Protein AF-M5E4F7-F1 (afdb_monomer)

Foldseek 3Di:
DDADAQAAPEAAPDDDPPPPCPVPPVVVVVVPHDYDDFHWDDWDDDPQWIWTATPVGDIDIHSDYDDPNDDDFDDPPAAPQVVQVVQFEAADLVVCLQVQAQWEEEEEAQEQCRLVSVLVSLVGYQAYEYEELADPLDGNYDPVSSVSQVPRPRYHYDYQKDFHYFDDDSHTQWTWIARNPPRDIDIDGGRHYYYD

Mean predicted aligned error: 7.81 Å

pLDDT: mean 87.22, std 19.33, range [28.56, 98.75]

InterPro domains:
  IPR023753 FAD/NAD(P)-binding domain [PF07992] (29-195)
  IPR036188 FAD/NAD(P)-binding domain superfamily [G3DSA:3.50.50.60] (74-196)
  IPR050097 Ferredoxin--NADP reductase type 2 [PTHR48105] (26-195)

Secondary structure (DSSP, 8-state):
-----B----EESSS----S-HHHHHHHHHTTPPP---EEEEEEEETTEEEEEETTS-EEEES-B-------PPP---BTTTTTBTTTEES-HHHHGGGGTT-EEEEE--SHHHHHHHHHHTTTSSEEEEE-SSSTT--SS-HHHHHHHHT-TTEEEE-SEEEEEEE-SSS--EEEEEETTT--EEEEE-SEEEE-

Organism: NCBI:txid1293054

Structure (mmCIF, N/CA/C/O backbone):
data_AF-M5E4F7-F1
#
_entry.id   AF-M5E4F7-F1
#
loop_
_atom_site.group_PDB
_atom_site.id
_atom_site.type_symbol
_atom_site.label_atom_id
_atom_site.label_alt_id
_atom_site.label_comp_id
_atom_site.label_asym_id
_atom_site.label_entity_id
_atom_site.label_seq_id
_atom_site.pdbx_PDB_ins_code
_atom_site.Cartn_x
_atom_site.Cartn_y
_atom_site.Cartn_z
_atom_site.occupancy
_atom_site.B_iso_or_equiv
_atom_site.auth_seq_id
_atom_site.auth_comp_id
_atom_site.auth_asym_id
_atom_site.auth_atom_id
_atom_site.pdbx_PDB_model_num
ATOM 1 N N . MET A 1 1 ? 23.909 -3.979 -40.751 1.00 31.14 1 MET A N 1
ATOM 2 C CA . MET A 1 1 ? 23.716 -2.529 -40.546 1.00 31.14 1 MET A CA 1
ATOM 3 C C . MET A 1 1 ? 22.377 -2.342 -39.840 1.00 31.14 1 MET A C 1
ATOM 5 O O . MET A 1 1 ? 21.364 -2.231 -40.503 1.00 31.14 1 MET A O 1
ATOM 9 N N . LEU A 1 2 ? 22.347 -2.426 -38.509 1.00 28.56 2 LEU A N 1
ATOM 10 C CA . LEU A 1 2 ? 21.162 -2.108 -37.704 1.00 28.56 2 LEU A CA 1
ATOM 11 C C . LEU A 1 2 ? 21.655 -1.323 -36.488 1.00 28.56 2 LEU A C 1
ATOM 13 O O . LEU A 1 2 ? 22.147 -1.881 -35.514 1.00 28.56 2 LEU A O 1
ATOM 17 N N . GLN A 1 3 ? 21.633 0.001 -36.626 1.00 32.25 3 GLN A N 1
ATOM 18 C CA . GLN A 1 3 ? 21.856 0.956 -35.550 1.00 32.25 3 GLN A CA 1
ATOM 19 C C . GLN A 1 3 ? 20.498 1.531 -35.163 1.00 32.25 3 GLN A C 1
ATOM 21 O O . GLN A 1 3 ? 20.212 2.668 -35.506 1.00 32.25 3 GLN A O 1
ATOM 26 N N . HIS A 1 4 ? 19.647 0.775 -34.478 1.00 33.22 4 HIS A N 1
ATOM 27 C CA . HIS A 1 4 ? 18.458 1.379 -33.888 1.00 33.22 4 HIS A CA 1
ATOM 28 C C . HIS A 1 4 ? 18.320 0.970 -32.432 1.00 33.22 4 HIS A C 1
ATOM 30 O O . HIS A 1 4 ? 18.588 -0.165 -32.045 1.00 33.22 4 HIS A O 1
ATOM 36 N N . LEU A 1 5 ? 17.994 1.988 -31.642 1.00 34.69 5 LEU A N 1
ATOM 37 C CA . LEU A 1 5 ? 17.546 1.940 -30.267 1.00 34.69 5 LEU A CA 1
ATOM 38 C C . LEU A 1 5 ? 16.611 0.740 -30.087 1.00 34.69 5 LEU A C 1
ATOM 40 O O . LEU A 1 5 ? 15.483 0.747 -30.573 1.00 34.69 5 LEU A O 1
ATOM 44 N N . LEU A 1 6 ? 17.095 -0.305 -29.427 1.00 37.00 6 LEU A N 1
ATOM 45 C CA . LEU A 1 6 ? 16.261 -1.444 -29.103 1.00 37.00 6 LEU A CA 1
ATOM 46 C C . LEU A 1 6 ? 15.475 -1.050 -27.849 1.00 37.00 6 LEU A C 1
ATOM 48 O O . LEU A 1 6 ? 15.974 -1.174 -26.730 1.00 37.00 6 LEU A O 1
ATOM 52 N N . ILE A 1 7 ? 14.270 -0.498 -28.038 1.00 43.09 7 ILE A N 1
ATOM 53 C CA . ILE A 1 7 ? 13.291 -0.353 -26.952 1.00 43.09 7 ILE A CA 1
ATOM 54 C C . ILE A 1 7 ? 12.771 -1.753 -26.673 1.00 43.09 7 ILE A C 1
ATOM 56 O O . ILE A 1 7 ? 11.738 -2.210 -27.154 1.00 43.09 7 ILE A O 1
ATOM 60 N N . LEU A 1 8 ? 13.585 -2.472 -25.930 1.00 42.19 8 LEU A N 1
ATOM 61 C CA . LEU A 1 8 ? 13.247 -3.748 -25.376 1.00 42.19 8 LEU A CA 1
ATOM 62 C C . LEU A 1 8 ? 12.218 -3.493 -24.278 1.00 42.19 8 LEU A C 1
ATOM 64 O O . LEU A 1 8 ? 12.561 -3.123 -23.159 1.00 42.19 8 LEU A O 1
ATOM 68 N N . HIS A 1 9 ? 10.941 -3.662 -24.623 1.00 40.00 9 HIS A N 1
ATOM 69 C CA . HIS A 1 9 ? 9.861 -3.795 -23.650 1.00 40.00 9 HIS A CA 1
ATOM 70 C C . HIS A 1 9 ? 10.030 -5.153 -22.966 1.00 40.00 9 HIS A C 1
ATOM 72 O O . HIS A 1 9 ? 9.389 -6.145 -23.304 1.00 40.00 9 HIS A O 1
ATOM 78 N N . LEU A 1 10 ? 11.041 -5.223 -22.113 1.00 40.41 10 LEU A N 1
ATOM 79 C CA . LEU A 1 10 ? 11.635 -6.463 -21.671 1.00 40.41 10 LEU A CA 1
ATOM 80 C C . LEU A 1 10 ? 11.555 -6.525 -20.159 1.00 40.41 10 LEU A C 1
ATOM 82 O O . LEU A 1 10 ? 12.207 -5.765 -19.452 1.00 40.41 10 LEU A O 1
ATOM 86 N N . GLN A 1 11 ? 10.699 -7.436 -19.716 1.00 45.31 11 GLN A N 1
ATOM 87 C CA . GLN A 1 11 ? 10.387 -7.735 -18.329 1.00 45.31 11 GLN A CA 1
ATOM 88 C C . GLN A 1 11 ? 11.609 -8.335 -17.638 1.00 45.31 11 GLN A C 1
ATOM 90 O O . GLN A 1 11 ? 12.180 -9.286 -18.161 1.00 45.31 11 GLN A O 1
ATOM 95 N N . ILE A 1 12 ? 11.972 -7.834 -16.465 1.00 35.44 12 ILE A N 1
ATOM 96 C CA . ILE A 1 12 ? 12.815 -8.564 -15.520 1.00 35.44 12 ILE A CA 1
ATOM 97 C C . ILE A 1 12 ? 11.839 -9.186 -14.520 1.00 35.44 12 ILE A C 1
ATOM 99 O O . ILE A 1 12 ? 11.025 -8.467 -13.956 1.00 35.44 12 ILE A O 1
ATOM 103 N N . GLU A 1 13 ? 11.902 -10.511 -14.383 1.00 32.97 13 GLU A N 1
ATOM 104 C CA . GLU A 1 13 ? 11.053 -11.358 -13.528 1.00 32.97 13 GLU A CA 1
ATOM 105 C C . GLU A 1 13 ? 9.585 -11.480 -13.973 1.00 32.97 13 GLU A C 1
ATOM 107 O O . GLU A 1 13 ? 8.752 -10.587 -13.858 1.00 32.97 13 GLU A O 1
ATOM 112 N N . GLY A 1 14 ? 9.270 -12.638 -14.555 1.00 34.25 14 GLY A N 1
ATOM 113 C CA . GLY A 1 14 ? 8.012 -12.892 -15.239 1.00 34.25 14 GLY A CA 1
ATOM 114 C C . GLY A 1 14 ? 6.757 -12.675 -14.393 1.00 34.25 14 GLY A C 1
ATOM 115 O O . GLY A 1 14 ? 6.466 -13.464 -13.500 1.00 34.25 14 GLY A O 1
ATOM 116 N N . LYS A 1 15 ? 5.943 -11.699 -14.807 1.00 34.28 15 LYS A N 1
ATOM 117 C CA . LYS A 1 15 ? 4.480 -11.765 -14.973 1.00 34.28 15 LYS A CA 1
ATOM 118 C C . LYS A 1 15 ? 4.004 -10.520 -15.728 1.00 34.28 15 LYS A C 1
ATOM 120 O O . LYS A 1 15 ? 4.665 -9.490 -15.765 1.00 34.28 15 LYS A O 1
ATOM 125 N N . TYR A 1 16 ? 2.931 -10.700 -16.490 1.00 32.75 16 TYR A N 1
ATOM 126 C CA . TYR A 1 16 ? 2.475 -9.820 -17.561 1.00 32.75 16 TYR A CA 1
ATOM 127 C C . TYR A 1 16 ? 2.222 -8.380 -17.094 1.00 32.75 16 TYR A C 1
ATOM 129 O O . TYR A 1 16 ? 1.225 -8.117 -16.426 1.00 32.75 16 TYR A O 1
ATOM 137 N N . CYS A 1 17 ? 3.014 -7.428 -17.594 1.00 29.17 17 CYS A N 1
ATOM 138 C CA . CYS A 1 17 ? 2.540 -6.057 -17.737 1.00 29.17 17 CYS A CA 1
ATOM 139 C C . CYS A 1 17 ? 1.622 -6.055 -18.964 1.00 29.17 17 CYS A C 1
ATOM 141 O O . CYS A 1 17 ? 2.029 -5.764 -20.089 1.00 29.17 17 CYS A O 1
ATOM 143 N N . ILE A 1 18 ? 0.376 -6.503 -18.775 1.00 33.25 18 ILE A N 1
ATOM 144 C CA . ILE A 1 18 ? -0.684 -6.154 -19.714 1.00 33.25 18 ILE A CA 1
ATOM 145 C C . ILE A 1 18 ? -0.712 -4.638 -19.656 1.00 33.25 18 ILE A C 1
ATOM 147 O O . ILE A 1 18 ? -1.085 -4.063 -18.634 1.00 33.25 18 ILE A O 1
ATOM 151 N N . SER A 1 19 ? -0.263 -3.997 -20.730 1.00 35.81 19 SER A N 1
ATOM 152 C CA . SER A 1 19 ? -0.514 -2.590 -20.965 1.00 35.81 19 SER A CA 1
ATOM 153 C C . SER A 1 19 ? -2.006 -2.354 -20.726 1.00 35.81 19 SER A C 1
ATOM 155 O O . SER A 1 19 ? -2.830 -2.631 -21.597 1.00 35.81 19 SER A O 1
ATOM 157 N N . LYS A 1 20 ? -2.376 -1.821 -19.557 1.00 33.38 20 LYS A N 1
ATOM 158 C CA . LYS A 1 20 ? -3.713 -1.250 -19.350 1.00 33.38 20 LYS A CA 1
ATOM 159 C C . LYS A 1 20 ? -3.956 -0.055 -20.291 1.00 33.38 20 LYS A C 1
ATOM 161 O O . LYS A 1 20 ? -5.069 0.440 -20.373 1.00 33.38 20 LYS A O 1
ATOM 166 N N . ALA A 1 21 ? -2.954 0.352 -21.073 1.00 40.00 21 ALA A N 1
ATOM 167 C CA . ALA A 1 21 ? -3.062 1.298 -22.172 1.00 40.00 21 ALA A CA 1
ATOM 168 C C . ALA A 1 21 ? -2.912 0.594 -23.536 1.00 40.00 21 ALA A C 1
ATOM 170 O O . ALA A 1 21 ? -1.869 0.687 -24.183 1.00 40.00 21 ALA A O 1
ATOM 171 N N . GLY A 1 22 ? -3.964 -0.078 -24.018 1.00 41.84 22 GLY A N 1
ATOM 172 C CA . GLY A 1 22 ? -4.001 -0.658 -25.376 1.00 41.84 22 GLY A CA 1
ATOM 173 C C . GLY A 1 22 ? -3.750 0.356 -26.512 1.00 41.84 22 GLY A C 1
ATOM 174 O O . GLY A 1 22 ? -3.437 -0.024 -27.636 1.00 41.84 22 GLY A O 1
ATOM 175 N N . ILE A 1 23 ? -3.814 1.656 -26.209 1.00 49.31 23 ILE A N 1
ATOM 176 C CA . ILE A 1 23 ? -3.536 2.771 -27.126 1.00 49.31 23 ILE A CA 1
ATOM 177 C C . ILE A 1 23 ? -2.024 2.926 -27.415 1.00 49.31 23 ILE A C 1
ATOM 179 O O . ILE A 1 23 ? -1.654 3.415 -28.479 1.00 49.31 23 ILE A O 1
ATOM 183 N N . SER A 1 24 ? -1.132 2.483 -26.519 1.00 68.81 24 SER A N 1
ATOM 184 C CA . SER A 1 24 ? 0.307 2.802 -26.598 1.00 68.81 24 SER A CA 1
ATOM 185 C C . SER A 1 24 ? 1.094 1.940 -27.599 1.00 68.81 24 SER A C 1
ATOM 187 O O . SER A 1 24 ? 1.943 2.464 -28.320 1.00 68.81 24 SER A O 1
ATOM 189 N N . ILE A 1 25 ? 0.786 0.642 -27.710 1.00 78.00 25 ILE A N 1
ATOM 190 C CA . ILE A 1 25 ? 1.547 -0.281 -28.575 1.00 78.00 25 ILE A CA 1
ATOM 191 C C . ILE A 1 25 ? 1.315 0.048 -30.054 1.00 78.00 25 ILE A C 1
ATOM 193 O O . ILE A 1 25 ? 2.271 0.288 -30.788 1.00 78.00 25 ILE A O 1
ATOM 197 N N . SER A 1 26 ? 0.047 0.166 -30.465 1.00 81.75 26 SER A N 1
ATOM 198 C CA . SER A 1 26 ? -0.311 0.499 -31.853 1.00 81.75 26 SER A CA 1
ATOM 199 C C . SER A 1 26 ? 0.234 1.859 -32.302 1.00 81.75 26 SER A C 1
ATOM 201 O O . SER A 1 26 ? 0.521 2.060 -33.481 1.00 81.75 26 SER A O 1
ATOM 203 N N . HIS A 1 27 ? 0.400 2.804 -31.370 1.00 83.19 27 HIS A N 1
ATOM 204 C CA . HIS A 1 27 ? 1.057 4.075 -31.640 1.00 83.19 27 HIS A CA 1
ATOM 205 C C . HIS A 1 27 ? 2.540 3.845 -31.955 1.00 83.19 27 HIS A C 1
ATOM 207 O O . HIS A 1 27 ? 2.996 4.262 -33.012 1.00 83.19 27 HIS A O 1
ATOM 213 N N . ALA A 1 28 ? 3.284 3.153 -31.091 1.00 82.50 28 ALA A N 1
ATOM 214 C CA . ALA A 1 28 ? 4.717 2.911 -31.276 1.00 82.50 28 ALA A CA 1
ATOM 215 C C . ALA A 1 28 ? 5.039 2.078 -32.533 1.00 82.50 28 ALA A C 1
ATOM 217 O O . ALA A 1 28 ? 6.036 2.342 -33.213 1.00 82.50 28 ALA A O 1
ATOM 218 N N . GLU A 1 29 ? 4.178 1.118 -32.880 1.00 83.62 29 GLU A N 1
ATOM 219 C CA . GLU A 1 29 ? 4.293 0.321 -34.107 1.00 83.62 29 GLU A CA 1
ATOM 220 C C . GLU A 1 29 ? 4.197 1.192 -35.369 1.00 83.62 29 GLU A C 1
ATOM 222 O O . GLU A 1 29 ? 4.968 0.992 -36.308 1.00 83.62 29 GLU A O 1
ATOM 227 N N . LYS A 1 30 ? 3.330 2.221 -35.383 1.00 88.88 30 LYS A N 1
ATOM 228 C CA . LYS A 1 30 ? 3.215 3.165 -36.517 1.00 88.88 30 LYS A CA 1
ATOM 229 C C . LYS A 1 30 ? 4.499 3.952 -36.786 1.00 88.88 30 LYS A C 1
ATOM 231 O O . LYS A 1 30 ? 4.701 4.397 -37.911 1.00 88.88 30 LYS A O 1
ATOM 236 N N . PHE A 1 31 ? 5.363 4.106 -35.785 1.00 87.75 31 PHE A N 1
ATOM 237 C CA . PHE A 1 31 ? 6.672 4.755 -35.919 1.00 87.75 31 PHE A CA 1
ATOM 238 C C . PHE A 1 31 ? 7.818 3.756 -36.151 1.00 87.75 31 PHE A C 1
ATOM 240 O O . PHE A 1 31 ? 8.984 4.139 -36.098 1.00 87.75 31 PHE A O 1
ATOM 247 N N . GLY A 1 32 ? 7.503 2.484 -36.426 1.00 85.44 32 GLY A N 1
ATOM 248 C CA . GLY A 1 32 ? 8.487 1.456 -36.778 1.00 85.44 32 GLY A CA 1
ATOM 249 C C . GLY A 1 32 ? 9.147 0.763 -35.583 1.00 85.44 32 GLY A C 1
ATOM 250 O O . GLY A 1 32 ? 10.200 0.152 -35.749 1.00 85.44 32 GLY A O 1
ATOM 251 N N . THR A 1 33 ? 8.561 0.845 -34.383 1.00 83.50 33 THR A N 1
ATOM 252 C CA . THR A 1 33 ? 9.075 0.117 -33.209 1.00 83.50 33 THR A CA 1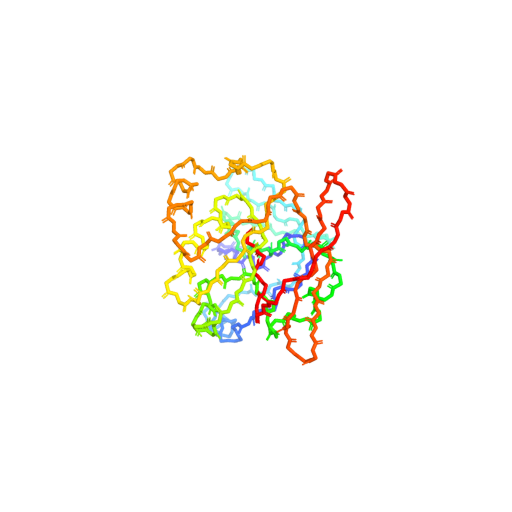
ATOM 253 C C . THR A 1 33 ? 8.837 -1.386 -33.362 1.00 83.50 33 THR A C 1
ATOM 255 O O . THR A 1 33 ? 7.698 -1.825 -33.508 1.00 83.50 33 THR A O 1
ATOM 258 N N . GLU A 1 34 ? 9.898 -2.191 -33.271 1.00 83.19 34 GLU A N 1
ATOM 259 C CA . GLU A 1 34 ? 9.780 -3.650 -33.217 1.00 83.19 34 GLU A CA 1
ATOM 260 C C . GLU A 1 34 ? 9.542 -4.151 -31.788 1.00 83.19 34 GLU A C 1
ATOM 262 O O . GLU A 1 34 ? 10.378 -3.966 -30.903 1.00 83.19 34 GLU A O 1
ATOM 267 N N . PHE A 1 35 ? 8.448 -4.884 -31.582 1.00 82.69 35 PHE A N 1
ATOM 268 C CA . PHE A 1 35 ? 8.162 -5.545 -30.311 1.00 82.69 35 PHE A CA 1
ATOM 269 C C . PHE A 1 35 ? 8.599 -7.011 -30.339 1.00 82.69 35 PHE A C 1
ATOM 271 O O . PHE A 1 35 ? 8.192 -7.789 -31.204 1.00 82.69 35 PHE A O 1
ATOM 278 N N . LYS A 1 36 ? 9.405 -7.414 -29.351 1.00 83.19 36 LYS A N 1
ATOM 279 C CA . LYS A 1 36 ? 9.736 -8.820 -29.082 1.00 83.19 36 LYS A CA 1
ATOM 280 C C . LYS A 1 36 ? 9.158 -9.205 -27.728 1.00 83.19 36 LYS A C 1
ATOM 282 O O . LYS A 1 36 ? 9.372 -8.509 -26.741 1.00 83.19 36 LYS A O 1
ATOM 287 N N . ARG A 1 37 ? 8.419 -10.314 -27.679 1.00 79.69 37 ARG A N 1
ATOM 288 C CA . ARG A 1 37 ? 7.890 -10.862 -26.424 1.00 79.69 37 ARG A CA 1
ATOM 289 C C . ARG A 1 37 ? 8.927 -11.786 -25.803 1.00 79.69 37 ARG A C 1
ATOM 291 O O . ARG A 1 37 ? 9.263 -12.808 -26.394 1.00 79.69 37 ARG A O 1
ATOM 298 N N . GLY A 1 38 ? 9.391 -11.448 -24.608 1.00 79.81 38 GLY A N 1
ATOM 299 C CA . GLY A 1 38 ? 10.365 -12.242 -23.873 1.00 79.81 38 GLY A CA 1
ATOM 300 C C . GLY A 1 38 ? 10.578 -11.706 -22.463 1.00 79.81 38 GLY A C 1
ATOM 301 O O . GLY A 1 38 ? 10.318 -10.539 -22.183 1.00 79.81 38 GLY A O 1
ATOM 302 N N . GLU A 1 39 ? 11.050 -12.581 -21.582 1.00 83.12 39 GLU A N 1
ATOM 303 C CA . GLU A 1 39 ? 11.484 -12.227 -20.230 1.00 83.12 39 GLU A CA 1
ATOM 304 C C . GLU A 1 39 ? 13.008 -12.083 -20.253 1.00 83.12 39 GLU A C 1
ATOM 306 O O . GLU A 1 39 ? 13.713 -13.025 -20.629 1.00 83.12 39 GLU A O 1
ATOM 311 N N . VAL A 1 40 ? 13.519 -10.915 -19.875 1.00 87.44 40 VAL A N 1
ATOM 312 C CA . VAL A 1 40 ? 14.947 -10.682 -19.655 1.00 87.44 40 VAL A CA 1
ATOM 313 C C . VAL A 1 40 ? 15.366 -11.263 -18.338 1.00 87.44 40 VAL A C 1
ATOM 315 O O . VAL A 1 40 ? 14.747 -11.050 -17.301 1.00 87.44 40 VAL A O 1
ATOM 318 N N . LYS A 1 41 ? 16.484 -11.971 -18.401 1.00 90.69 41 LYS A N 1
ATOM 319 C CA . LYS A 1 41 ? 17.146 -12.531 -17.239 1.00 90.69 41 LYS A CA 1
ATOM 320 C C . LYS A 1 41 ? 18.324 -11.672 -16.797 1.00 90.69 41 LYS A C 1
ATOM 322 O O . LYS A 1 41 ? 18.566 -11.549 -15.603 1.00 90.69 41 LYS A O 1
ATOM 327 N N . SER A 1 42 ? 19.076 -11.109 -17.740 1.00 91.88 42 SER A N 1
ATOM 328 C CA . SER A 1 42 ? 20.241 -10.291 -17.411 1.00 91.88 42 SER A CA 1
ATOM 329 C C . SER A 1 42 ? 20.602 -9.290 -18.505 1.00 91.88 42 SER A C 1
ATOM 331 O O . SER A 1 42 ? 20.258 -9.449 -19.679 1.00 91.88 42 SER A O 1
ATOM 333 N N . LEU A 1 43 ? 21.329 -8.257 -18.084 1.00 91.75 43 LEU A N 1
ATOM 334 C CA . LEU A 1 43 ? 21.943 -7.242 -18.927 1.00 91.75 43 LEU A CA 1
ATOM 335 C C . LEU A 1 43 ? 23.452 -7.254 -18.671 1.00 91.75 43 LEU A C 1
ATOM 337 O O . LEU A 1 43 ? 23.891 -7.030 -17.545 1.00 91.75 43 LEU A O 1
ATOM 341 N N . GLU A 1 44 ? 24.241 -7.486 -19.714 1.00 93.62 44 GLU A N 1
ATOM 342 C CA . GLU A 1 44 ? 25.697 -7.353 -19.676 1.00 93.62 44 GLU A CA 1
ATOM 343 C C . GLU A 1 44 ? 26.102 -6.041 -20.345 1.00 93.62 44 GLU A C 1
ATOM 345 O O . GLU A 1 44 ? 25.711 -5.758 -21.481 1.00 93.62 44 GLU A O 1
ATOM 350 N N . VAL A 1 45 ? 26.885 -5.228 -19.637 1.00 92.25 45 VAL A N 1
ATOM 351 C CA . VAL A 1 45 ? 27.326 -3.911 -20.107 1.00 92.25 45 VAL A CA 1
ATOM 352 C C . VAL A 1 45 ? 28.828 -3.961 -20.358 1.00 92.25 45 VAL A C 1
ATOM 354 O O . VAL A 1 45 ? 29.621 -3.878 -19.426 1.00 92.25 45 VAL A O 1
ATOM 357 N N . ASN A 1 46 ? 29.213 -4.085 -21.630 1.00 84.94 46 ASN A N 1
ATOM 358 C CA . ASN A 1 46 ? 30.605 -4.216 -22.057 1.00 84.94 46 ASN A CA 1
ATOM 359 C C . ASN A 1 46 ? 30.980 -3.039 -22.969 1.00 84.94 46 ASN A C 1
ATOM 361 O O . ASN A 1 46 ? 30.858 -3.090 -24.195 1.00 84.94 46 ASN A O 1
ATOM 365 N N . GLY A 1 47 ? 31.421 -1.936 -22.361 1.00 86.44 47 GLY A N 1
ATOM 366 C CA . GLY A 1 47 ? 31.766 -0.712 -23.086 1.00 86.44 47 GLY A CA 1
ATOM 367 C C . GLY A 1 47 ? 30.577 -0.137 -23.868 1.00 86.44 47 GLY A C 1
ATOM 368 O O . GLY A 1 47 ? 29.523 0.187 -23.310 1.00 86.44 47 GLY A O 1
ATOM 369 N N . PHE A 1 48 ? 30.734 0.022 -25.184 1.00 87.81 48 PHE A N 1
ATOM 370 C CA . PHE A 1 48 ? 29.684 0.591 -26.035 1.00 87.81 48 PHE A CA 1
ATOM 371 C C . PHE A 1 48 ? 28.562 -0.394 -26.376 1.00 87.81 48 PHE A C 1
ATOM 373 O O . PHE A 1 48 ? 27.470 0.055 -26.724 1.00 87.81 48 PHE A O 1
ATOM 380 N N . GLU A 1 49 ? 28.793 -1.697 -26.230 1.00 90.75 49 GLU A N 1
ATOM 381 C CA . GLU A 1 49 ? 27.809 -2.732 -26.534 1.00 90.75 49 GLU A CA 1
ATOM 382 C C . GLU A 1 49 ? 27.143 -3.261 -25.257 1.00 90.75 49 GLU A C 1
ATOM 384 O O . GLU A 1 49 ? 27.790 -3.516 -24.240 1.00 90.75 49 GLU A O 1
ATOM 389 N N . LYS A 1 50 ? 25.816 -3.385 -25.304 1.00 87.81 50 LYS A N 1
ATOM 390 C CA . LYS A 1 50 ? 24.981 -3.940 -24.240 1.00 87.81 50 LYS A CA 1
ATOM 391 C C . LYS A 1 50 ? 24.369 -5.224 -24.774 1.00 87.81 50 LYS A C 1
ATOM 393 O O . LYS A 1 50 ? 23.790 -5.202 -25.863 1.00 87.81 50 LYS A O 1
ATOM 398 N N . VAL A 1 51 ? 24.485 -6.310 -24.019 1.00 92.75 51 VAL A N 1
ATOM 399 C CA . VAL A 1 51 ? 23.910 -7.611 -24.371 1.00 92.75 51 VAL A CA 1
ATOM 400 C C . VAL A 1 51 ? 22.773 -7.910 -23.411 1.00 92.75 51 VAL A C 1
ATOM 402 O O . VAL A 1 51 ? 22.974 -8.004 -22.203 1.00 92.75 51 VAL A O 1
ATOM 405 N N . VAL A 1 52 ? 21.569 -8.054 -23.950 1.00 90.25 52 VAL A N 1
ATOM 406 C CA . VAL A 1 52 ? 20.377 -8.404 -23.186 1.00 90.25 52 VAL A CA 1
ATOM 407 C C . VAL A 1 52 ? 20.071 -9.876 -23.393 1.00 90.25 52 VAL A C 1
ATOM 409 O O . VAL A 1 52 ? 19.832 -10.298 -24.524 1.00 90.25 52 VAL A O 1
ATOM 412 N N . LYS A 1 53 ? 20.078 -10.650 -22.307 1.00 90.62 53 LYS A N 1
ATOM 413 C CA . LYS A 1 53 ? 19.869 -12.099 -22.331 1.00 90.62 53 LYS A CA 1
ATOM 414 C C . LYS A 1 53 ? 18.463 -12.435 -21.869 1.00 90.62 53 LYS A C 1
ATOM 416 O O . LYS A 1 53 ? 18.057 -12.079 -20.760 1.00 90.62 53 LYS A O 1
ATOM 421 N N . CYS A 1 54 ? 17.727 -13.142 -22.714 1.00 88.25 54 CYS A N 1
ATOM 422 C CA . CYS A 1 54 ? 16.369 -13.580 -22.437 1.00 88.25 54 CYS A CA 1
ATOM 423 C C . CYS A 1 54 ? 16.345 -14.996 -21.861 1.00 88.25 54 CYS A C 1
ATOM 425 O O . CYS A 1 54 ? 17.231 -15.819 -22.090 1.00 88.25 54 CYS A O 1
ATOM 427 N N . LYS A 1 55 ? 15.289 -15.303 -21.111 1.00 85.50 55 LYS A N 1
ATOM 428 C CA . LYS A 1 55 ? 15.106 -16.583 -20.417 1.00 85.50 55 LYS A CA 1
ATOM 429 C C . LYS A 1 55 ? 15.053 -17.793 -21.350 1.00 85.50 55 LYS A C 1
ATOM 431 O O . LYS A 1 55 ? 15.450 -18.877 -20.936 1.00 85.50 55 LYS A O 1
ATOM 436 N N . LYS A 1 56 ? 14.576 -17.618 -22.588 1.00 86.50 56 LYS A N 1
ATOM 437 C CA . LYS A 1 56 ? 14.504 -18.681 -23.604 1.00 86.50 56 LYS A CA 1
ATOM 438 C C . LYS A 1 56 ? 15.773 -18.771 -24.469 1.00 86.50 56 LYS A C 1
ATOM 440 O O . LYS A 1 56 ? 15.801 -19.548 -25.417 1.00 86.50 56 LYS A O 1
ATOM 445 N N . GLY A 1 57 ? 16.833 -18.047 -24.100 1.00 87.81 57 GLY A N 1
ATOM 446 C CA . GLY A 1 57 ? 18.149 -18.119 -24.735 1.00 87.81 57 GLY A CA 1
ATOM 447 C C . GLY A 1 57 ? 18.383 -17.096 -25.845 1.00 87.81 57 GLY A C 1
ATOM 448 O O . GLY A 1 57 ? 19.481 -17.058 -26.388 1.00 87.81 57 GLY A O 1
ATOM 449 N N . GLU A 1 58 ? 17.401 -16.253 -26.183 1.00 87.00 58 GLU A N 1
ATOM 450 C CA . GLU A 1 58 ? 17.603 -15.166 -27.140 1.00 87.00 58 GLU A CA 1
ATOM 451 C C . GLU A 1 58 ? 18.529 -14.092 -26.560 1.00 87.00 58 GLU A C 1
ATOM 453 O O . GLU A 1 58 ? 18.406 -13.696 -25.397 1.00 87.00 58 GLU A O 1
ATOM 458 N N . GLU A 1 59 ? 19.419 -13.570 -27.400 1.00 90.00 59 GLU A N 1
ATOM 459 C CA . GLU A 1 59 ? 20.296 -12.459 -27.053 1.00 90.00 59 GLU A CA 1
ATOM 460 C C . GLU A 1 59 ? 20.074 -11.284 -27.996 1.00 90.00 59 GLU A C 1
ATOM 462 O O . GLU A 1 59 ? 19.974 -11.443 -29.214 1.00 90.00 59 GLU A O 1
ATOM 467 N N . TYR A 1 60 ? 20.056 -10.087 -27.425 1.00 87.69 60 TYR A N 1
ATOM 468 C CA . TYR A 1 60 ? 19.924 -8.848 -28.172 1.00 87.69 60 TYR A CA 1
ATOM 469 C C . TYR A 1 60 ? 21.103 -7.928 -27.891 1.00 87.69 60 TYR A C 1
ATOM 471 O O . TYR A 1 60 ? 21.486 -7.739 -26.738 1.00 87.69 60 TYR A O 1
ATOM 479 N N . ARG A 1 61 ? 21.663 -7.322 -28.942 1.00 89.56 61 ARG A N 1
ATOM 480 C CA . ARG A 1 61 ? 22.776 -6.372 -28.833 1.00 89.56 61 ARG A CA 1
ATOM 481 C C . ARG A 1 61 ? 22.297 -4.970 -29.159 1.00 89.56 61 ARG A C 1
ATOM 483 O O . ARG A 1 61 ? 21.652 -4.758 -30.184 1.00 89.56 61 ARG A O 1
ATOM 490 N N . ALA A 1 62 ? 22.628 -4.014 -28.300 1.00 85.50 62 ALA A N 1
ATOM 491 C CA . ALA A 1 62 ? 22.259 -2.619 -28.488 1.00 85.50 62 ALA A CA 1
ATOM 492 C C . ALA A 1 62 ? 23.372 -1.674 -28.024 1.00 85.50 62 ALA A C 1
ATOM 494 O O . ALA A 1 62 ? 24.151 -1.988 -27.127 1.00 85.50 62 ALA A O 1
ATOM 495 N N . LYS A 1 63 ? 23.426 -0.474 -28.614 1.00 87.94 63 LYS A N 1
ATOM 496 C CA . LYS A 1 63 ? 24.313 0.603 -28.137 1.00 87.94 63 LYS A CA 1
ATOM 497 C C . LYS A 1 63 ? 23.793 1.262 -26.857 1.00 87.94 63 LYS A C 1
ATOM 499 O O . LYS A 1 63 ? 24.585 1.749 -26.052 1.00 87.94 63 LYS A O 1
ATOM 504 N N . SER A 1 64 ? 22.475 1.241 -26.670 1.00 85.94 64 SER A N 1
ATOM 505 C CA . SER A 1 64 ? 21.756 1.822 -25.537 1.00 85.94 64 SER A CA 1
ATOM 506 C C . SER A 1 64 ? 20.595 0.909 -25.156 1.00 85.94 64 SER A C 1
ATOM 508 O O . SER A 1 64 ? 19.984 0.308 -26.038 1.00 85.94 64 SER A O 1
ATOM 510 N N . VAL A 1 65 ? 20.293 0.829 -23.861 1.00 86.56 65 VAL A N 1
ATOM 511 C CA . VAL A 1 65 ? 19.166 0.068 -23.308 1.00 86.56 65 VAL A CA 1
ATOM 512 C C . VAL A 1 65 ? 18.361 1.007 -22.419 1.00 86.56 65 VAL A C 1
ATOM 514 O O . VAL A 1 65 ? 18.939 1.704 -21.588 1.00 86.56 65 VAL A O 1
ATOM 517 N N . VAL A 1 66 ? 17.043 1.031 -22.610 1.00 85.94 66 VAL A N 1
ATOM 518 C CA . VAL A 1 66 ? 16.100 1.749 -21.744 1.00 85.94 66 VAL A CA 1
ATOM 519 C C . VAL A 1 66 ? 15.375 0.711 -20.899 1.00 85.94 66 VAL A C 1
ATOM 521 O O . VAL A 1 66 ? 14.711 -0.165 -21.447 1.00 85.94 66 VAL A O 1
ATOM 524 N N . ILE A 1 67 ? 15.518 0.794 -19.576 1.00 84.50 67 ILE A N 1
ATOM 525 C CA . ILE A 1 67 ? 14.847 -0.112 -18.639 1.00 84.50 67 ILE A CA 1
ATOM 526 C C . ILE A 1 67 ? 13.545 0.550 -18.200 1.00 84.50 67 ILE A C 1
ATOM 528 O O . ILE A 1 67 ? 13.556 1.579 -17.531 1.00 84.50 67 ILE A O 1
ATOM 532 N N . ALA A 1 68 ? 12.428 -0.047 -18.603 1.00 84.62 68 ALA A N 1
ATOM 533 C CA . ALA A 1 68 ? 11.078 0.403 -18.276 1.00 84.62 68 ALA A CA 1
ATOM 534 C C . ALA A 1 68 ? 10.227 -0.775 -17.771 1.00 84.62 68 A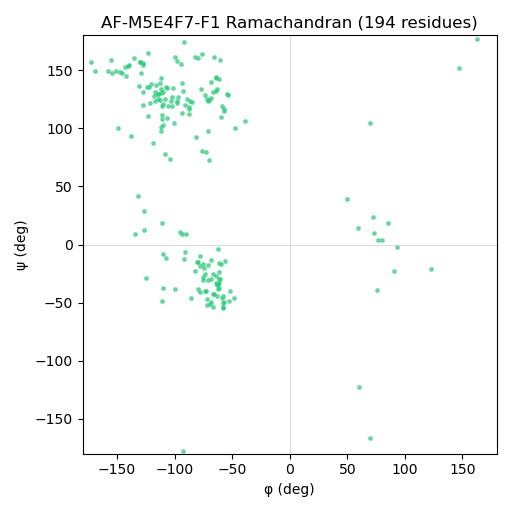LA A C 1
ATOM 536 O O . ALA A 1 68 ? 9.079 -0.946 -18.168 1.00 84.62 68 ALA A O 1
ATOM 537 N N . THR A 1 69 ? 10.819 -1.626 -16.928 1.00 82.44 69 THR A N 1
ATOM 538 C CA . THR A 1 69 ? 10.198 -2.850 -16.387 1.00 82.44 69 THR A CA 1
ATOM 539 C C . THR A 1 69 ? 9.055 -2.581 -15.414 1.00 82.44 69 THR A C 1
ATOM 541 O O . THR A 1 69 ? 8.299 -3.495 -15.103 1.00 82.44 69 THR A O 1
ATOM 544 N N . GLY A 1 70 ? 8.918 -1.336 -14.953 1.00 84.56 70 GLY A N 1
ATOM 545 C CA . GLY A 1 70 ? 7.969 -0.962 -13.913 1.00 84.56 70 GLY A CA 1
ATOM 546 C C . GLY A 1 70 ? 8.362 -1.518 -12.545 1.00 84.56 70 GLY A C 1
ATOM 547 O O . GLY A 1 70 ? 9.491 -1.966 -12.336 1.00 84.56 70 GLY A O 1
ATOM 548 N N . ALA A 1 71 ? 7.405 -1.461 -11.625 1.00 83.06 71 ALA A N 1
ATOM 549 C CA . ALA A 1 71 ? 7.461 -2.058 -10.300 1.00 83.06 71 ALA A CA 1
ATOM 550 C C . ALA A 1 71 ? 6.091 -2.671 -9.984 1.00 83.06 71 ALA A C 1
ATOM 552 O O . ALA A 1 71 ? 5.071 -2.223 -10.514 1.00 83.06 71 ALA A O 1
ATOM 553 N N . GLU A 1 72 ? 6.068 -3.680 -9.118 1.00 85.38 72 GLU A N 1
ATOM 554 C CA . GLU A 1 72 ? 4.834 -4.266 -8.596 1.00 85.38 72 GLU A CA 1
ATOM 555 C C . GLU A 1 72 ? 4.699 -3.937 -7.105 1.00 85.38 72 GLU A C 1
ATOM 557 O O . GLU A 1 72 ? 5.711 -3.926 -6.392 1.00 85.38 72 GLU A O 1
ATOM 562 N N . PRO A 1 73 ? 3.477 -3.674 -6.608 1.00 87.81 73 PRO A N 1
ATOM 563 C CA . PRO A 1 73 ? 3.271 -3.493 -5.182 1.00 87.81 73 PRO A CA 1
ATOM 564 C C . PRO A 1 73 ? 3.584 -4.792 -4.438 1.00 87.81 73 PRO A C 1
ATOM 566 O O . PRO A 1 73 ? 3.306 -5.896 -4.920 1.00 87.81 73 PRO A O 1
ATOM 569 N N . ARG A 1 74 ? 4.149 -4.660 -3.236 1.00 88.88 74 ARG A N 1
ATOM 570 C CA . ARG A 1 74 ? 4.377 -5.806 -2.354 1.00 88.88 74 ARG A CA 1
ATOM 571 C C . ARG A 1 74 ? 3.032 -6.282 -1.821 1.00 88.88 74 ARG A C 1
ATOM 573 O O . ARG A 1 74 ? 2.309 -5.511 -1.203 1.00 88.88 74 ARG A O 1
ATOM 580 N N . LYS A 1 75 ? 2.722 -7.553 -2.056 1.00 92.44 75 LYS A N 1
ATOM 581 C CA . LYS A 1 75 ? 1.509 -8.195 -1.546 1.00 92.44 75 LYS A CA 1
ATOM 582 C C . LYS A 1 75 ? 1.797 -8.884 -0.224 1.00 92.44 75 LYS A C 1
ATOM 584 O O . LYS 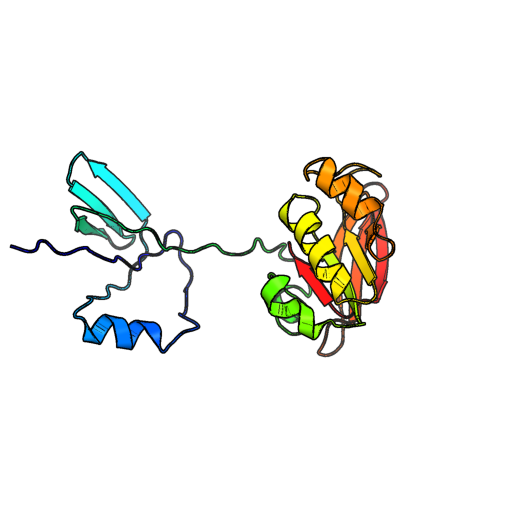A 1 75 ? 2.838 -9.535 -0.107 1.00 92.44 75 LYS A O 1
ATOM 589 N N . LEU A 1 76 ? 0.881 -8.788 0.737 1.00 93.56 76 LEU A N 1
ATOM 590 C CA . LEU A 1 76 ? 1.020 -9.501 2.011 1.00 93.56 76 LEU A CA 1
ATOM 591 C C . LEU A 1 76 ? 0.564 -10.962 1.909 1.00 93.56 76 LEU A C 1
ATOM 593 O O . LEU A 1 76 ? 1.013 -11.801 2.686 1.00 93.56 76 LEU A O 1
ATOM 597 N N . GLY A 1 77 ? -0.287 -11.283 0.933 1.00 95.44 77 GLY A N 1
ATOM 598 C CA . GLY A 1 77 ? -0.821 -12.628 0.731 1.00 95.44 77 GLY A CA 1
ATOM 599 C C . GLY A 1 77 ? -1.844 -13.030 1.794 1.00 95.44 77 GLY A C 1
ATOM 600 O O . GLY A 1 77 ? -2.026 -14.223 2.041 1.00 95.44 77 GLY A O 1
ATOM 601 N N . ILE A 1 78 ? -2.491 -12.054 2.435 1.00 97.12 78 ILE A N 1
ATOM 602 C CA . ILE A 1 78 ? -3.501 -12.299 3.468 1.00 97.12 78 ILE A CA 1
ATOM 603 C C . ILE A 1 78 ? -4.870 -12.596 2.856 1.00 97.12 78 ILE A C 1
ATOM 605 O O . ILE A 1 78 ? -5.158 -12.276 1.698 1.00 97.12 78 ILE A O 1
ATOM 609 N N . LYS A 1 79 ? -5.754 -13.196 3.655 1.00 97.94 79 LYS A N 1
ATOM 610 C CA . LYS A 1 79 ? -7.130 -13.446 3.226 1.00 97.94 79 LYS A CA 1
ATOM 611 C C . LYS A 1 79 ? -7.849 -12.114 2.974 1.00 97.94 79 LYS A C 1
ATOM 613 O O . LYS A 1 79 ? -7.756 -11.190 3.778 1.00 97.94 79 LYS A O 1
ATOM 618 N N . GLY A 1 80 ? -8.551 -12.034 1.848 1.00 97.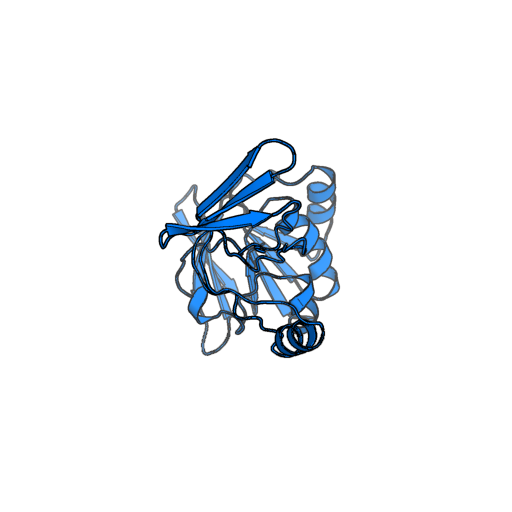94 80 GLY A N 1
ATOM 619 C CA . GLY A 1 80 ? -9.281 -10.844 1.413 1.00 97.94 80 GLY A CA 1
ATOM 620 C C . GLY A 1 80 ? -8.477 -9.876 0.533 1.00 97.94 80 GLY A C 1
ATOM 621 O O . GLY A 1 80 ? -9.084 -9.170 -0.263 1.00 97.94 80 GLY A O 1
ATOM 622 N N . GLU A 1 81 ? -7.137 -9.877 0.567 1.00 97.69 81 GLU A N 1
ATOM 623 C CA . GLU A 1 81 ? -6.326 -8.913 -0.206 1.00 97.69 81 GLU A CA 1
ATOM 624 C C . GLU A 1 81 ? -6.605 -8.979 -1.720 1.00 97.69 81 GLU A C 1
ATOM 626 O O . GLU A 1 81 ? -6.969 -7.980 -2.338 1.00 97.69 81 GLU A O 1
ATOM 631 N N . GLU A 1 82 ? -6.489 -10.164 -2.329 1.00 96.56 82 GLU A N 1
ATOM 632 C CA . GLU A 1 82 ? -6.764 -10.320 -3.767 1.00 96.56 82 GLU A CA 1
ATOM 633 C C . GLU A 1 82 ? -8.263 -10.301 -4.092 1.00 96.56 82 GLU A C 1
ATOM 635 O O . GLU A 1 82 ? -8.651 -9.865 -5.174 1.00 96.56 82 GLU A O 1
ATOM 640 N N . GLU A 1 83 ? -9.106 -10.773 -3.172 1.00 97.38 83 GLU A N 1
ATOM 641 C CA . GLU A 1 83 ? -10.559 -10.869 -3.360 1.00 97.38 83 GLU A CA 1
ATOM 642 C C . GLU A 1 83 ? -11.215 -9.487 -3.459 1.00 97.38 83 GLU A C 1
ATOM 644 O O . GLU A 1 83 ? -12.057 -9.251 -4.334 1.00 97.38 83 GLU A O 1
ATOM 649 N N . PHE A 1 84 ? -10.783 -8.566 -2.596 1.00 97.88 84 PHE A N 1
ATOM 650 C CA . PHE A 1 84 ? -11.292 -7.202 -2.523 1.00 97.88 84 PHE A CA 1
ATOM 651 C C . PHE A 1 84 ? -10.473 -6.203 -3.348 1.00 97.88 84 PHE A C 1
ATOM 653 O O . PHE A 1 84 ? -10.708 -4.993 -3.273 1.00 97.88 84 PHE A O 1
ATOM 660 N N . LYS A 1 85 ? -9.531 -6.673 -4.176 1.00 96.56 85 LYS A N 1
ATOM 661 C CA . LYS A 1 85 ? -8.744 -5.815 -5.068 1.00 96.56 85 LYS A CA 1
ATOM 662 C C . LYS A 1 85 ? -9.652 -5.034 -6.021 1.00 96.56 85 LYS A C 1
ATOM 664 O O . LYS A 1 85 ? -10.359 -5.621 -6.839 1.00 96.56 85 LYS A O 1
ATOM 669 N N . GLY A 1 86 ? -9.606 -3.701 -5.935 1.00 94.44 86 GLY A N 1
ATOM 670 C CA . GLY A 1 86 ? -10.503 -2.810 -6.687 1.00 94.44 86 GLY A CA 1
ATOM 671 C C . GLY A 1 86 ? -11.949 -2.773 -6.167 1.00 94.44 86 GLY A C 1
ATOM 672 O O . GLY A 1 86 ? -12.817 -2.224 -6.836 1.00 94.44 86 GLY A O 1
ATOM 673 N N . LYS A 1 87 ? -12.206 -3.361 -4.994 1.00 97.25 87 LYS A N 1
ATOM 674 C CA . LYS A 1 87 ? -13.490 -3.394 -4.270 1.00 97.25 87 LYS A CA 1
ATOM 675 C C . LYS A 1 87 ? -13.332 -2.885 -2.827 1.00 97.25 87 LYS A C 1
ATOM 677 O O . LYS A 1 87 ? -14.023 -3.338 -1.921 1.00 97.25 87 LYS A O 1
ATOM 682 N N . GLY A 1 88 ? -12.361 -1.998 -2.616 1.00 97.00 88 GLY A N 1
ATOM 683 C CA . GLY A 1 88 ? -11.960 -1.479 -1.307 1.00 97.00 88 GLY A CA 1
ATOM 684 C C . GLY A 1 88 ? -10.482 -1.720 -0.985 1.00 97.00 88 GLY A C 1
ATOM 685 O O . GLY A 1 88 ? -9.914 -0.967 -0.207 1.00 97.00 88 GLY A O 1
ATOM 686 N N . VAL A 1 89 ? -9.811 -2.689 -1.622 1.00 98.31 89 VAL A N 1
ATOM 687 C CA . VAL A 1 89 ? -8.342 -2.821 -1.539 1.00 98.31 89 VAL A CA 1
ATOM 688 C C . VAL A 1 89 ? -7.658 -2.005 -2.635 1.00 98.31 89 VAL A C 1
ATOM 690 O O . VAL A 1 89 ? -7.925 -2.224 -3.826 1.00 98.31 89 VAL A O 1
ATOM 693 N N . SER A 1 90 ? -6.743 -1.121 -2.226 1.00 97.50 90 SER A N 1
ATOM 694 C CA . SER A 1 90 ? -5.936 -0.255 -3.094 1.00 97.50 90 SER A CA 1
ATOM 695 C C . SER A 1 90 ? -4.430 -0.373 -2.811 1.00 97.50 90 SER A C 1
ATOM 697 O O . SER A 1 90 ? -3.999 -0.719 -1.713 1.00 97.50 90 SER A O 1
ATOM 699 N N . TYR A 1 91 ? -3.634 -0.066 -3.838 1.00 96.38 91 TYR A N 1
ATOM 700 C CA . TYR A 1 91 ? -2.167 0.019 -3.804 1.00 96.38 91 TYR A CA 1
ATOM 701 C C . TYR A 1 91 ? -1.655 1.373 -4.333 1.00 96.38 91 TYR A C 1
ATOM 703 O O . TYR A 1 91 ? -0.491 1.490 -4.706 1.00 96.38 91 TYR A O 1
ATOM 711 N N . CYS A 1 92 ? -2.536 2.362 -4.502 1.00 94.75 92 CYS A N 1
ATOM 712 C CA . CYS A 1 92 ? -2.171 3.676 -5.027 1.00 94.75 92 CYS A CA 1
ATOM 713 C C . CYS A 1 92 ? -3.087 4.737 -4.419 1.00 94.75 92 CYS A C 1
ATOM 715 O O . CYS A 1 92 ? -4.207 4.928 -4.898 1.00 94.75 92 CYS A O 1
ATOM 717 N N . ALA A 1 93 ? -2.607 5.468 -3.406 1.00 94.31 93 ALA A N 1
ATOM 718 C CA . ALA A 1 93 ? -3.407 6.523 -2.794 1.00 94.31 93 ALA A CA 1
ATOM 719 C C . ALA A 1 93 ? -3.813 7.592 -3.811 1.00 94.31 93 ALA A C 1
ATOM 721 O O . ALA A 1 93 ? -4.974 7.966 -3.902 1.00 94.31 93 ALA A O 1
ATOM 722 N N . THR A 1 94 ? -2.867 8.053 -4.629 1.00 93.38 94 THR A N 1
ATOM 723 C CA . THR A 1 94 ? -3.103 9.146 -5.590 1.00 93.38 94 THR A CA 1
ATOM 724 C C . THR A 1 94 ? -4.073 8.784 -6.712 1.00 93.38 94 THR A C 1
ATOM 726 O O . THR A 1 94 ? -4.714 9.671 -7.270 1.00 93.38 94 THR A O 1
ATOM 729 N N . CYS A 1 95 ? -4.190 7.498 -7.044 1.00 93.44 95 CYS A N 1
ATOM 730 C CA . CYS A 1 95 ? -5.110 7.016 -8.066 1.00 93.44 95 CYS A CA 1
ATOM 731 C C . CYS A 1 95 ? -6.545 6.940 -7.538 1.00 93.44 95 CYS A C 1
ATOM 733 O O . CYS A 1 95 ? -7.479 7.283 -8.260 1.00 93.44 95 CYS A O 1
ATOM 735 N N . ASP A 1 96 ? -6.701 6.476 -6.293 1.00 95.69 96 ASP A N 1
ATOM 736 C CA . ASP A 1 96 ? -7.991 6.035 -5.764 1.00 95.69 96 ASP A CA 1
ATOM 737 C C . ASP A 1 96 ? -8.565 6.970 -4.684 1.00 95.69 96 ASP A C 1
ATOM 739 O O . ASP A 1 96 ? -9.717 6.789 -4.306 1.00 95.69 96 ASP A O 1
ATOM 743 N N . ALA A 1 97 ? -7.822 7.978 -4.202 1.00 95.44 97 ALA A N 1
ATOM 744 C CA . ALA A 1 97 ? -8.219 8.846 -3.081 1.00 95.44 97 ALA A CA 1
ATOM 745 C C . ALA A 1 97 ? -9.642 9.414 -3.192 1.00 95.44 97 ALA A C 1
ATOM 747 O O . ALA A 1 97 ? -10.402 9.358 -2.228 1.00 95.44 97 ALA A O 1
ATOM 748 N N . ASP A 1 98 ? -10.015 9.920 -4.369 1.00 95.81 98 ASP A N 1
ATOM 749 C CA . ASP A 1 98 ? -11.314 10.568 -4.598 1.00 95.81 98 ASP A CA 1
ATOM 750 C C . ASP A 1 98 ? -12.497 9.595 -4.411 1.00 95.81 98 ASP A C 1
ATOM 752 O O . ASP A 1 98 ? -13.587 9.999 -4.005 1.00 95.81 98 ASP A O 1
ATOM 756 N N . LEU A 1 99 ? -12.268 8.290 -4.623 1.00 96.69 99 LEU A N 1
ATOM 757 C CA . LEU A 1 99 ? -13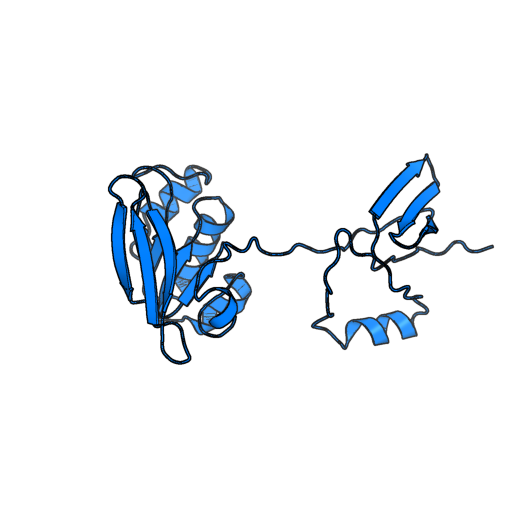.271 7.233 -4.438 1.00 96.69 99 LEU A CA 1
ATOM 758 C C . LEU A 1 99 ? -13.603 6.971 -2.961 1.00 96.69 99 LEU A C 1
ATOM 760 O O . LEU A 1 99 ? -14.629 6.358 -2.677 1.00 96.69 99 LEU A O 1
ATOM 764 N N . PHE A 1 100 ? -12.744 7.415 -2.039 1.00 97.56 100 PHE A N 1
ATOM 765 C CA . PHE A 1 100 ? -12.888 7.218 -0.593 1.00 97.56 100 PHE A CA 1
ATOM 766 C C . PHE A 1 100 ? -13.187 8.521 0.154 1.00 97.56 100 PHE A C 1
ATOM 768 O O . PHE A 1 100 ? -13.002 8.601 1.369 1.00 97.56 100 PHE A O 1
ATOM 775 N N . THR A 1 101 ? -13.650 9.545 -0.564 1.00 97.94 101 THR A N 1
ATOM 776 C CA . THR A 1 101 ? -14.050 10.821 0.032 1.00 97.94 101 THR A CA 1
ATOM 777 C C . THR A 1 101 ? -15.0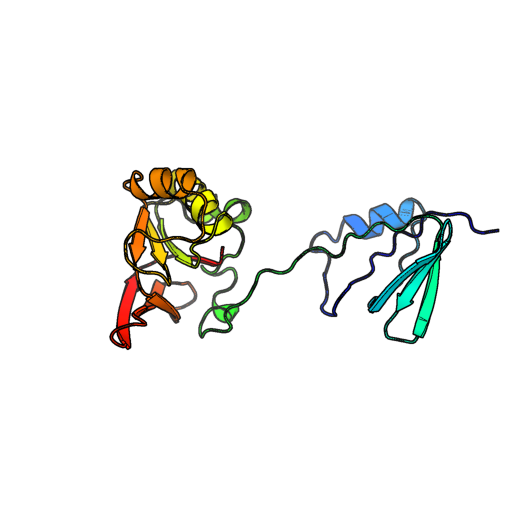85 10.600 1.133 1.00 97.94 101 THR A C 1
ATOM 779 O O . THR A 1 101 ? -16.066 9.887 0.931 1.00 97.94 101 THR A O 1
ATOM 782 N N . ASP A 1 102 ? -14.839 11.194 2.301 1.00 98.00 102 ASP A N 1
ATOM 783 C CA . ASP A 1 102 ? -15.672 11.073 3.505 1.00 98.00 102 ASP A CA 1
ATOM 784 C C . ASP A 1 102 ? -15.850 9.638 4.054 1.00 98.00 102 ASP A C 1
ATOM 786 O O . ASP A 1 102 ? -16.697 9.408 4.918 1.00 98.00 102 ASP A O 1
ATOM 790 N N . LEU A 1 103 ? -15.040 8.669 3.610 1.00 98.31 103 LEU A N 1
ATOM 791 C CA . LEU A 1 103 ? -15.044 7.300 4.136 1.00 98.31 103 LEU A CA 1
ATOM 792 C C . LEU A 1 103 ? -13.918 7.070 5.147 1.00 98.31 103 LEU A C 1
ATOM 794 O O . LEU A 1 103 ? -12.924 7.796 5.169 1.00 98.31 103 LEU A O 1
ATOM 798 N N . ASP A 1 104 ? -14.057 6.025 5.958 1.00 98.69 104 ASP A N 1
ATOM 799 C CA . ASP A 1 104 ? -13.010 5.571 6.874 1.00 98.69 104 ASP A CA 1
ATOM 800 C C . ASP A 1 104 ? -12.161 4.493 6.205 1.00 98.69 104 ASP A C 1
ATOM 802 O O . ASP A 1 104 ? -12.688 3.541 5.618 1.00 98.69 104 ASP A O 1
ATOM 806 N N . ILE A 1 105 ? -10.838 4.629 6.288 1.00 98.69 105 ILE A N 1
ATOM 807 C CA . ILE A 1 105 ? -9.895 3.714 5.642 1.00 98.69 105 ILE A CA 1
ATOM 808 C C . ILE A 1 105 ? -8.817 3.225 6.607 1.00 98.69 105 ILE A C 1
ATOM 810 O O . ILE A 1 105 ? -8.465 3.877 7.591 1.00 98.69 105 ILE A O 1
ATOM 814 N N . VAL A 1 106 ? -8.245 2.075 6.275 1.00 98.75 106 VAL A N 1
ATOM 815 C CA . VAL A 1 106 ? -7.058 1.521 6.918 1.00 98.75 106 VAL A CA 1
ATOM 816 C C . VAL A 1 106 ? -5.875 1.647 5.968 1.00 98.75 106 VAL A C 1
ATOM 818 O O . VAL A 1 106 ? -5.982 1.318 4.788 1.00 98.75 106 VAL A O 1
ATOM 821 N N . VAL A 1 107 ? -4.732 2.087 6.486 1.00 98.62 107 VAL A N 1
ATOM 822 C CA . VAL A 1 107 ? -3.457 2.086 5.760 1.00 98.62 107 VAL A CA 1
ATOM 823 C C . VAL A 1 107 ? -2.524 1.076 6.412 1.00 98.62 107 VAL A C 1
ATOM 825 O O . VAL A 1 107 ? -2.340 1.066 7.628 1.00 98.62 107 VAL A O 1
ATOM 828 N N . VAL A 1 108 ? -1.930 0.214 5.595 1.00 98.00 108 VAL A N 1
ATOM 829 C CA . VAL A 1 108 ? -0.968 -0.802 6.011 1.00 98.00 108 VAL A CA 1
ATOM 830 C C . VAL A 1 108 ? 0.414 -0.363 5.559 1.00 98.00 108 VAL A C 1
ATOM 832 O O . VAL A 1 108 ? 0.703 -0.399 4.366 1.00 98.00 108 VAL A O 1
ATOM 835 N N . GLY A 1 109 ? 1.254 0.026 6.517 1.00 94.06 109 GLY A N 1
ATOM 836 C CA . GLY A 1 109 ? 2.626 0.456 6.269 1.00 94.06 109 GLY A CA 1
ATOM 837 C C . GLY A 1 109 ? 3.079 1.541 7.247 1.00 94.06 109 GLY A C 1
ATOM 838 O O . GLY A 1 109 ? 2.278 2.319 7.760 1.00 94.06 109 GLY A O 1
ATOM 839 N N . ASN A 1 110 ? 4.383 1.589 7.515 1.00 94.69 110 ASN A N 1
ATOM 840 C CA . ASN A 1 110 ? 5.008 2.496 8.489 1.00 94.69 110 ASN A CA 1
ATOM 841 C C . ASN A 1 110 ? 6.280 3.188 7.953 1.00 94.69 110 ASN A C 1
ATOM 843 O O . ASN A 1 110 ? 7.017 3.808 8.722 1.00 94.69 110 ASN A O 1
ATOM 847 N N . GLY A 1 111 ? 6.559 3.054 6.652 1.00 96.62 111 GLY A N 1
ATOM 848 C CA . GLY A 1 111 ? 7.665 3.725 5.961 1.00 96.62 111 GLY A CA 1
ATOM 849 C C . GLY A 1 111 ? 7.254 5.062 5.338 1.00 96.62 111 GLY A C 1
ATOM 850 O O . GLY A 1 111 ? 6.106 5.486 5.456 1.00 96.62 111 GLY A O 1
ATOM 851 N N . ASN A 1 112 ? 8.190 5.716 4.639 1.00 97.56 112 ASN A N 1
ATOM 852 C CA . ASN A 1 112 ? 7.956 7.025 4.008 1.00 97.56 112 ASN A CA 1
ATOM 853 C C . ASN A 1 112 ? 6.710 7.047 3.111 1.00 97.56 112 ASN A C 1
ATOM 855 O O . ASN A 1 112 ? 5.886 7.939 3.275 1.00 97.56 112 ASN A O 1
ATOM 859 N N . SER A 1 113 ? 6.552 6.058 2.222 1.00 95.75 113 SER A N 1
ATOM 860 C CA . SER A 1 113 ? 5.403 5.967 1.309 1.00 95.75 113 SER A CA 1
ATOM 861 C C . SER A 1 113 ? 4.077 5.929 2.066 1.00 95.75 113 SER A C 1
ATOM 863 O O . SER A 1 113 ? 3.240 6.800 1.856 1.00 95.75 113 SER A O 1
ATOM 865 N N . ALA A 1 114 ? 3.919 5.011 3.023 1.00 97.06 114 ALA A N 1
ATOM 866 C CA . ALA A 1 114 ? 2.705 4.913 3.827 1.00 97.06 114 ALA A CA 1
ATOM 867 C C . ALA A 1 114 ? 2.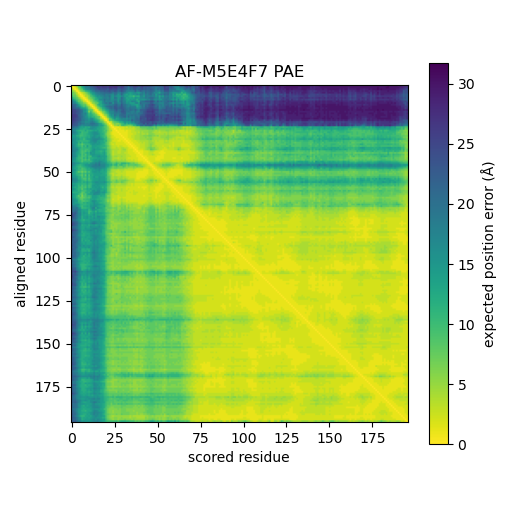370 6.202 4.589 1.00 97.06 114 ALA A C 1
ATOM 869 O O . ALA A 1 114 ? 1.215 6.625 4.601 1.00 97.06 114 ALA A O 1
ATOM 870 N N . VAL A 1 115 ? 3.361 6.842 5.217 1.00 98.0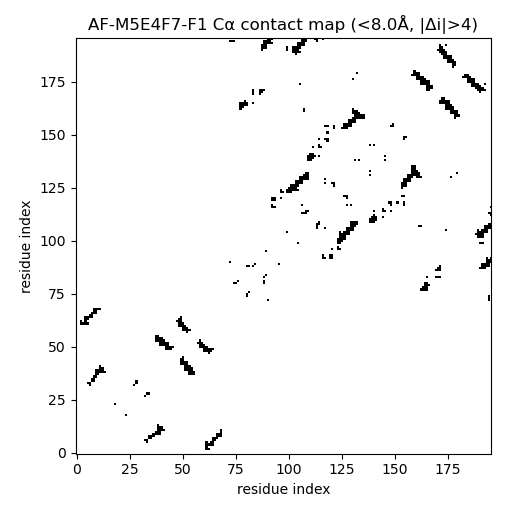6 115 VAL A N 1
ATOM 871 C CA . VAL A 1 115 ? 3.133 8.053 6.019 1.00 98.06 115 VAL A CA 1
ATOM 872 C C . VAL A 1 115 ? 2.824 9.260 5.130 1.00 98.06 115 VAL A C 1
ATOM 874 O O . VAL A 1 115 ? 1.857 9.979 5.383 1.00 98.06 115 VAL A O 1
ATOM 877 N N . GLU A 1 116 ? 3.597 9.476 4.065 1.00 98.00 116 GLU A N 1
ATOM 878 C CA . GLU A 1 116 ? 3.376 10.578 3.122 1.00 98.00 116 GLU A CA 1
ATOM 879 C C . GLU A 1 116 ? 2.024 10.446 2.411 1.00 98.00 116 GLU A C 1
ATOM 881 O O . GLU A 1 116 ? 1.258 11.413 2.332 1.00 98.00 116 GLU A O 1
ATOM 886 N N . GLU A 1 117 ? 1.688 9.241 1.954 1.00 97.69 117 GLU A N 1
ATOM 887 C CA . GLU A 1 117 ? 0.416 8.984 1.290 1.00 97.69 117 GLU A CA 1
ATOM 888 C C . GLU A 1 117 ? -0.772 9.038 2.261 1.00 97.69 117 GLU A C 1
ATOM 890 O O . GLU A 1 117 ? -1.839 9.503 1.867 1.00 97.69 117 GLU A O 1
ATOM 895 N N . SER A 1 118 ? -0.601 8.691 3.542 1.00 98.38 118 SER A N 1
ATOM 896 C CA . SER A 1 118 ? -1.648 8.891 4.561 1.00 98.38 118 SER A CA 1
ATOM 897 C C . SER A 1 118 ? -1.937 10.375 4.803 1.00 98.38 118 SER A C 1
ATOM 899 O O . SER A 1 118 ? -3.096 10.784 4.845 1.00 98.38 118 SER A O 1
ATOM 901 N N . ILE A 1 119 ? -0.900 11.217 4.880 1.00 98.19 119 ILE A N 1
ATOM 902 C CA . ILE A 1 119 ? -1.061 12.681 4.978 1.00 98.19 119 ILE A CA 1
ATOM 903 C C . ILE A 1 119 ? -1.752 13.245 3.725 1.00 98.19 119 ILE A C 1
ATOM 905 O O . ILE A 1 119 ? -2.504 14.220 3.794 1.00 98.19 119 ILE A O 1
ATOM 909 N N . TYR A 1 120 ? -1.503 12.657 2.555 1.00 98.19 120 TYR A N 1
ATOM 910 C CA . TYR A 1 120 ? -2.222 13.017 1.337 1.00 98.19 120 TYR A CA 1
ATOM 911 C C . TYR A 1 120 ? -3.698 12.591 1.395 1.00 98.19 120 TYR A C 1
ATOM 913 O O . TYR A 1 120 ? -4.575 13.425 1.155 1.00 98.19 120 TYR A O 1
ATOM 921 N N . LEU A 1 121 ? -3.974 11.335 1.760 1.00 98.31 121 LEU A N 1
ATOM 922 C CA . LEU A 1 121 ? -5.321 10.763 1.855 1.00 98.31 121 LEU A CA 1
ATOM 923 C C . LEU A 1 121 ? -6.193 11.486 2.879 1.00 98.31 121 LEU A C 1
ATOM 925 O O . LEU A 1 121 ? -7.388 11.645 2.638 1.00 98.31 121 LEU A O 1
ATOM 929 N N . SER A 1 122 ? -5.615 12.002 3.971 1.00 98.19 122 SER A N 1
ATOM 930 C CA . SER A 1 122 ? -6.364 12.698 5.029 1.00 98.19 122 SER A CA 1
ATOM 931 C C . SER A 1 122 ? -7.124 13.935 4.524 1.00 98.19 122 SER A C 1
ATOM 933 O O . SER A 1 122 ? -8.017 14.446 5.199 1.00 98.19 122 SER A O 1
ATOM 935 N N . LYS A 1 123 ? -6.770 14.448 3.340 1.00 97.69 123 LYS A N 1
ATOM 936 C CA . LYS A 1 123 ? -7.467 15.562 2.679 1.00 97.69 123 LYS A CA 1
ATOM 937 C C . LYS A 1 123 ? -8.807 15.154 2.061 1.00 97.69 123 LYS A C 1
ATOM 939 O O . LYS A 1 123 ? -9.625 16.034 1.819 1.00 97.69 123 LYS A O 1
ATOM 944 N N . PHE A 1 124 ? -9.010 13.863 1.811 1.00 98.12 124 PHE A N 1
ATOM 945 C CA . PHE A 1 124 ? -10.178 13.307 1.124 1.00 98.12 124 PHE A CA 1
ATOM 946 C C . PHE A 1 124 ? -11.047 12.496 2.081 1.00 98.12 124 PHE A C 1
ATOM 948 O O . PHE A 1 124 ? -12.255 12.691 2.156 1.00 98.12 124 PHE A O 1
ATOM 955 N N . VAL A 1 125 ? -10.422 11.598 2.837 1.00 98.31 125 VAL A N 1
ATOM 956 C CA . VAL A 1 125 ? -11.127 10.619 3.670 1.00 98.31 125 VAL A CA 1
ATOM 957 C C . VAL A 1 125 ? -11.626 11.239 4.979 1.00 98.31 125 VAL A C 1
ATOM 959 O O . VAL A 1 125 ? -11.137 12.291 5.416 1.00 98.31 125 VAL A O 1
ATOM 962 N N . ASN A 1 126 ? -12.596 10.592 5.624 1.00 98.38 126 ASN A N 1
ATOM 963 C CA . ASN A 1 126 ? -13.076 11.010 6.940 1.00 98.38 126 ASN A CA 1
ATOM 964 C C . ASN A 1 126 ? -12.034 10.692 8.019 1.00 98.38 126 ASN A C 1
ATOM 966 O O . ASN A 1 126 ? -11.607 11.598 8.738 1.00 98.38 126 ASN A O 1
ATOM 970 N N . LYS A 1 127 ? -11.563 9.440 8.067 1.00 98.56 127 LYS A N 1
ATOM 971 C CA . LYS A 1 127 ? -10.565 8.982 9.037 1.00 98.56 127 LYS A CA 1
ATOM 972 C C . LYS A 1 127 ? -9.628 7.924 8.457 1.00 98.56 127 LYS A C 1
ATOM 974 O O . LYS A 1 127 ? -10.022 7.105 7.630 1.00 98.56 127 LYS A O 1
ATOM 979 N N . ILE A 1 128 ? -8.382 7.932 8.917 1.00 98.75 128 ILE A N 1
ATOM 980 C CA . ILE A 1 128 ? -7.345 6.955 8.586 1.00 98.75 128 ILE A CA 1
ATOM 981 C C . ILE A 1 128 ? -6.948 6.230 9.860 1.00 98.75 128 ILE A C 1
ATOM 983 O O . ILE A 1 128 ? -6.632 6.866 10.859 1.00 98.75 128 ILE A O 1
ATOM 987 N N . THR A 1 129 ? -6.904 4.903 9.804 1.00 98.75 129 THR A N 1
ATOM 988 C CA . THR A 1 129 ? -6.224 4.092 10.815 1.00 98.75 129 THR A CA 1
ATOM 989 C C . THR A 1 129 ? -4.981 3.454 10.207 1.00 98.75 129 THR A C 1
ATOM 991 O O . THR A 1 129 ? -5.080 2.579 9.347 1.00 98.75 129 THR A O 1
ATOM 994 N N . MET A 1 130 ? -3.801 3.888 10.639 1.00 98.50 130 MET A N 1
ATOM 995 C CA . MET A 1 130 ? -2.525 3.325 10.207 1.00 98.50 130 MET A CA 1
ATOM 996 C C . MET A 1 130 ? -2.142 2.127 11.075 1.00 98.50 130 MET A C 1
ATOM 998 O O . MET A 1 130 ? -2.017 2.244 12.294 1.00 98.50 130 MET A O 1
ATOM 1002 N N . ILE A 1 131 ? -1.908 0.973 10.453 1.00 98.25 131 ILE A N 1
ATOM 1003 C CA . ILE A 1 131 ? -1.384 -0.215 11.131 1.00 98.25 131 ILE A CA 1
ATOM 1004 C C . ILE A 1 131 ? 0.141 -0.148 11.120 1.00 98.25 131 ILE A C 1
ATOM 1006 O O . ILE A 1 131 ? 0.769 -0.199 10.059 1.00 98.25 131 ILE A O 1
ATOM 1010 N N . VAL A 1 132 ? 0.733 -0.072 12.312 1.00 97.88 132 VAL A N 1
ATOM 1011 C CA . VAL A 1 132 ? 2.177 0.057 12.504 1.00 97.88 132 VAL A CA 1
ATOM 1012 C C . VAL A 1 132 ? 2.717 -1.153 13.260 1.00 97.88 132 VAL A C 1
ATOM 1014 O O . VAL A 1 132 ? 2.246 -1.502 14.342 1.00 97.88 132 VAL A O 1
ATOM 1017 N N . ILE A 1 133 ? 3.749 -1.786 12.699 1.00 96.75 133 ILE A N 1
ATOM 1018 C CA . ILE A 1 133 ? 4.364 -2.998 13.264 1.00 96.75 133 ILE A CA 1
ATOM 1019 C C . ILE A 1 133 ? 5.256 -2.724 14.481 1.00 96.75 133 ILE A C 1
ATOM 1021 O O . ILE A 1 133 ? 5.597 -3.647 15.217 1.00 96.75 133 ILE A O 1
ATOM 1025 N N . HIS A 1 134 ? 5.661 -1.473 14.678 1.00 96.69 134 HIS A N 1
ATOM 1026 C CA . HIS A 1 134 ? 6.545 -1.065 15.761 1.00 96.69 134 HIS A CA 1
ATOM 1027 C C . HIS A 1 134 ? 5.789 -0.630 17.011 1.00 96.69 134 HIS A C 1
ATOM 1029 O O . HIS A 1 134 ? 4.561 -0.523 17.040 1.00 96.69 134 HIS A O 1
ATOM 1035 N N . ASP A 1 135 ? 6.583 -0.377 18.046 1.00 96.31 135 ASP A N 1
ATOM 1036 C CA . ASP A 1 135 ? 6.136 0.234 19.278 1.00 96.31 135 ASP A CA 1
ATOM 1037 C C . ASP A 1 135 ? 5.550 1.630 19.084 1.00 96.31 135 ASP A C 1
ATOM 1039 O O . ASP A 1 135 ? 5.806 2.307 18.088 1.00 96.31 135 ASP A O 1
ATOM 1043 N N . GLU A 1 136 ? 4.752 2.046 20.065 1.00 95.94 136 GLU A N 1
ATOM 1044 C CA . GLU A 1 136 ? 4.103 3.349 20.058 1.00 95.94 136 GLU A CA 1
ATOM 1045 C C . GLU A 1 136 ? 5.116 4.481 19.864 1.00 95.94 136 GLU A C 1
ATOM 1047 O O . GLU A 1 136 ? 6.139 4.556 20.549 1.00 95.94 136 GLU A O 1
ATOM 1052 N N . GLY A 1 137 ? 4.826 5.349 18.894 1.00 93.25 137 GLY A N 1
ATOM 1053 C CA . GLY A 1 137 ? 5.676 6.482 18.547 1.00 93.25 137 GLY A CA 1
ATOM 1054 C C . GLY A 1 137 ? 6.875 6.142 17.657 1.00 93.25 137 GLY A C 1
ATOM 1055 O O . GLY A 1 137 ? 7.677 7.031 17.380 1.00 93.25 137 GLY A O 1
ATOM 1056 N N . VAL A 1 138 ? 7.020 4.892 17.201 1.00 94.75 138 VAL A N 1
ATOM 1057 C CA . VAL A 1 138 ? 8.136 4.460 16.349 1.00 94.75 138 VAL A CA 1
ATOM 1058 C C . VAL A 1 138 ? 7.633 4.097 14.951 1.00 94.75 138 VAL A C 1
ATOM 1060 O O . VAL A 1 138 ? 6.781 3.232 14.783 1.00 94.75 138 VAL A O 1
ATOM 1063 N N . MET A 1 139 ? 8.195 4.732 13.923 1.00 96.44 139 MET A N 1
ATOM 1064 C CA . MET A 1 139 ? 7.959 4.415 12.509 1.00 96.44 139 MET A CA 1
ATOM 1065 C C . MET A 1 139 ? 9.284 4.401 11.732 1.00 96.44 139 MET A C 1
ATOM 1067 O O . MET A 1 139 ? 10.268 4.993 12.176 1.00 96.44 139 MET A O 1
ATOM 1071 N N . ASP A 1 140 ? 9.293 3.756 10.562 1.00 97.31 140 ASP A N 1
ATOM 1072 C CA . ASP A 1 140 ? 10.460 3.715 9.663 1.00 97.31 140 ASP A CA 1
ATOM 1073 C C . ASP A 1 140 ? 10.577 4.987 8.810 1.00 97.31 140 ASP A C 1
ATOM 1075 O O . ASP A 1 140 ? 11.610 5.242 8.190 1.00 97.31 140 ASP A O 1
ATOM 1079 N N . ALA A 1 141 ? 9.505 5.781 8.750 1.00 97.69 141 ALA A N 1
ATOM 1080 C CA . ALA A 1 141 ? 9.472 7.035 8.015 1.00 97.69 141 ALA A CA 1
ATOM 1081 C C . ALA A 1 141 ? 10.425 8.094 8.598 1.00 97.69 141 ALA A C 1
ATOM 1083 O O . ALA A 1 141 ? 10.821 8.045 9.760 1.00 97.69 141 ALA A O 1
ATOM 1084 N N . GLU A 1 142 ? 10.758 9.115 7.817 1.00 97.81 142 GLU A N 1
ATOM 1085 C CA . GLU A 1 142 ? 11.536 10.254 8.296 1.00 97.81 142 GLU A CA 1
ATOM 1086 C C . GLU A 1 142 ? 10.812 11.000 9.421 1.00 97.81 142 GLU A C 1
ATOM 1088 O O . GLU A 1 142 ? 9.600 11.206 9.375 1.00 97.81 142 GLU A O 1
ATOM 1093 N N . LYS A 1 143 ? 11.570 11.472 10.418 1.00 96.31 143 LYS A N 1
ATOM 1094 C CA . LYS A 1 143 ? 11.024 12.087 11.638 1.00 96.31 143 LYS A CA 1
ATOM 1095 C C . LYS A 1 143 ? 10.023 13.218 11.364 1.00 96.31 143 LYS A C 1
ATOM 1097 O O . LYS A 1 143 ? 8.987 13.282 12.011 1.00 96.31 143 LYS A O 1
ATOM 1102 N N . ILE A 1 144 ? 10.293 14.054 10.362 1.00 97.06 144 ILE A N 1
ATOM 1103 C CA . ILE A 1 144 ? 9.390 15.146 9.971 1.00 97.06 144 ILE A CA 1
ATOM 1104 C C . ILE A 1 144 ? 8.039 14.645 9.438 1.00 97.06 144 ILE A C 1
ATOM 1106 O O . ILE A 1 144 ? 7.020 15.306 9.623 1.00 97.06 144 ILE A O 1
ATOM 1110 N N . LEU A 1 145 ? 8.008 13.492 8.764 1.00 97.56 145 LEU A N 1
ATOM 1111 C CA . LEU A 1 145 ? 6.763 12.873 8.308 1.00 97.56 145 LEU A CA 1
ATOM 1112 C C . LEU A 1 145 ? 6.010 12.257 9.485 1.00 97.56 145 LEU A C 1
ATOM 1114 O O . LEU A 1 145 ? 4.794 12.404 9.561 1.00 97.56 145 LEU A O 1
ATOM 1118 N N . GLN A 1 146 ? 6.731 11.630 10.420 1.00 97.12 146 GLN A N 1
ATOM 1119 C CA . GLN A 1 146 ? 6.136 11.089 11.643 1.00 97.12 146 GLN A CA 1
ATOM 1120 C C . GLN A 1 146 ? 5.429 12.183 12.449 1.00 97.12 146 GLN A C 1
ATOM 1122 O O . GLN A 1 146 ? 4.260 12.024 12.782 1.00 97.12 146 GLN A O 1
ATOM 1127 N N . GLU A 1 147 ? 6.110 13.307 12.696 1.00 96.56 147 GLU A N 1
ATOM 1128 C CA . GLU A 1 147 ? 5.559 14.462 13.417 1.00 96.56 147 GLU A CA 1
ATOM 1129 C C . GLU A 1 147 ? 4.282 14.978 12.738 1.00 96.56 147 GLU A C 1
ATOM 1131 O O . GLU A 1 147 ? 3.236 15.070 13.374 1.00 96.56 147 GLU A O 1
ATOM 1136 N N . LYS A 1 148 ? 4.319 15.197 11.416 1.00 97.69 148 LYS A N 1
ATOM 1137 C CA . LYS A 1 148 ? 3.145 15.646 10.648 1.00 97.69 148 LYS A CA 1
ATOM 1138 C C . LYS A 1 148 ? 1.972 14.671 10.692 1.00 97.69 148 LYS A C 1
ATOM 1140 O O . LYS A 1 148 ? 0.827 15.110 10.672 1.00 97.69 148 LYS A O 1
ATOM 1145 N N . ALA A 1 149 ? 2.240 13.367 10.674 1.00 97.56 149 ALA A N 1
ATOM 1146 C CA . ALA A 1 149 ? 1.188 12.362 10.738 1.00 97.56 149 ALA A CA 1
ATOM 1147 C C . ALA A 1 149 ? 0.582 12.274 12.145 1.00 97.56 149 ALA A C 1
ATOM 1149 O O . ALA A 1 149 ? -0.632 12.178 12.262 1.00 97.56 149 ALA A O 1
ATOM 1150 N N . MET A 1 150 ? 1.401 12.369 13.197 1.00 96.12 150 MET A N 1
ATOM 1151 C CA . MET A 1 150 ? 0.936 12.369 14.591 1.00 96.12 150 MET A CA 1
ATOM 1152 C C . MET A 1 150 ? 0.156 13.636 14.972 1.00 96.12 150 MET A C 1
ATOM 1154 O O . MET A 1 150 ? -0.717 13.576 15.831 1.00 96.12 150 MET A O 1
ATOM 1158 N N . GLU A 1 151 ? 0.450 14.779 14.347 1.00 97.69 151 GLU A N 1
ATOM 1159 C CA . GLU A 1 151 ? -0.295 16.035 14.537 1.00 97.69 151 GLU A CA 1
ATOM 1160 C C . GLU A 1 151 ? -1.630 16.074 13.769 1.00 97.69 151 GLU A C 1
ATOM 1162 O O . GLU A 1 151 ? -2.430 16.992 13.955 1.00 97.69 151 GLU A O 1
ATOM 1167 N N . ASN A 1 152 ? -1.883 15.109 12.883 1.00 98.19 152 ASN A N 1
ATOM 1168 C CA . ASN A 1 152 ? -3.067 15.096 12.035 1.00 98.19 152 ASN A CA 1
ATOM 1169 C C . ASN A 1 152 ? -4.246 14.409 12.735 1.00 98.19 152 ASN A C 1
ATOM 1171 O O . ASN A 1 152 ? -4.260 13.194 12.895 1.00 98.19 152 ASN A O 1
ATOM 1175 N N . GLU A 1 153 ? -5.283 15.178 13.066 1.00 97.94 153 GLU A N 1
ATOM 1176 C CA . GLU A 1 153 ? -6.472 14.699 13.792 1.00 97.94 153 GLU A CA 1
ATOM 1177 C C . GLU A 1 153 ? -7.277 13.609 13.059 1.00 97.94 153 GLU A C 1
ATOM 1179 O O . GLU A 1 153 ? -8.106 12.936 13.669 1.00 97.94 153 GLU A O 1
ATOM 1184 N N . LYS A 1 154 ? -7.059 13.430 11.750 1.00 98.44 154 LYS A N 1
ATOM 1185 C CA . LYS A 1 154 ? -7.706 12.373 10.961 1.00 98.44 154 LYS A CA 1
ATOM 1186 C C . LYS A 1 154 ? -6.905 11.074 10.912 1.00 98.44 154 LYS A C 1
ATOM 1188 O O . LYS A 1 154 ? -7.401 10.112 10.330 1.00 98.44 154 LYS A O 1
ATOM 1193 N N . ILE A 1 155 ? -5.685 11.040 11.446 1.00 98.56 155 ILE A N 1
ATOM 1194 C CA . ILE A 1 155 ? -4.802 9.873 11.390 1.00 98.56 155 ILE A CA 1
ATOM 1195 C C . ILE A 1 155 ? -4.655 9.286 12.792 1.00 98.56 155 ILE A C 1
ATOM 1197 O O . ILE A 1 155 ? -3.961 9.831 13.644 1.00 98.56 155 ILE A O 1
ATOM 1201 N N . ASP A 1 156 ? -5.272 8.127 12.993 1.00 98.12 156 ASP A N 1
ATOM 1202 C CA . ASP A 1 156 ? -5.068 7.286 14.165 1.00 98.12 156 ASP A CA 1
ATOM 1203 C C . ASP A 1 156 ? -4.063 6.174 13.864 1.00 98.12 156 ASP A C 1
ATOM 1205 O O . ASP A 1 156 ? -3.873 5.758 12.718 1.00 98.12 156 ASP A O 1
ATOM 1209 N N . PHE A 1 157 ? -3.457 5.635 14.920 1.00 98.19 157 PHE A N 1
ATOM 1210 C CA . PHE A 1 157 ? -2.448 4.588 14.822 1.00 98.19 157 PHE A CA 1
ATOM 1211 C C . PHE A 1 157 ? -2.844 3.363 15.638 1.00 98.19 157 PHE A C 1
ATOM 1213 O O . PHE A 1 157 ? -3.240 3.463 16.799 1.00 98.19 157 PHE A O 1
ATOM 1220 N N . VAL A 1 158 ? -2.660 2.188 15.042 1.00 98.00 158 VAL A N 1
ATOM 1221 C CA . VAL A 1 158 ? -2.730 0.897 15.724 1.00 98.00 158 VAL A CA 1
ATOM 1222 C C . VAL A 1 158 ? -1.325 0.314 15.750 1.00 98.00 158 VAL A C 1
ATOM 1224 O O . VAL A 1 158 ? -0.840 -0.258 14.773 1.00 98.00 158 VAL A O 1
ATOM 1227 N N . TRP A 1 159 ? -0.662 0.512 16.886 1.00 97.94 159 TRP A N 1
ATOM 1228 C CA . TRP A 1 159 ? 0.721 0.103 17.124 1.00 97.94 159 TRP A CA 1
ATOM 1229 C C . TRP A 1 159 ? 0.854 -1.396 17.375 1.00 97.94 159 TRP A C 1
ATOM 1231 O O . TRP A 1 159 ? -0.115 -2.079 17.724 1.00 97.94 159 TRP A O 1
ATOM 1241 N N . ASN A 1 160 ? 2.086 -1.898 17.276 1.00 97.62 160 ASN A N 1
ATOM 1242 C CA . ASN A 1 160 ? 2.449 -3.287 17.545 1.00 97.62 160 ASN A CA 1
ATOM 1243 C C . ASN A 1 160 ? 1.548 -4.287 16.815 1.00 97.62 160 ASN A C 1
ATOM 1245 O O . ASN A 1 160 ? 1.146 -5.293 17.399 1.00 97.62 160 ASN A O 1
ATOM 1249 N N . SER A 1 161 ? 1.167 -3.999 15.574 1.00 98.25 161 SER A N 1
ATOM 1250 C CA . SER A 1 161 ? 0.076 -4.719 14.931 1.00 98.25 161 SER A CA 1
ATOM 1251 C C . SER A 1 161 ? 0.323 -5.010 13.461 1.00 98.25 161 SER A C 1
ATOM 1253 O O . SER A 1 161 ? 1.067 -4.312 12.779 1.00 98.25 161 SER A O 1
ATOM 1255 N N . VAL A 1 162 ? -0.320 -6.071 12.979 1.00 97.88 162 VAL A N 1
ATOM 1256 C CA . VAL A 1 162 ? -0.330 -6.477 11.570 1.00 97.88 162 VAL A CA 1
ATOM 1257 C C . VAL A 1 162 ? -1.761 -6.710 11.105 1.00 97.88 162 VAL A C 1
ATOM 1259 O O . VAL A 1 162 ? -2.606 -7.167 11.877 1.00 97.88 162 VAL A O 1
ATOM 1262 N N . LEU A 1 163 ? -2.026 -6.427 9.831 1.00 98.31 163 LEU A N 1
ATOM 1263 C CA . LEU A 1 163 ? -3.281 -6.803 9.190 1.00 98.31 163 LEU A CA 1
ATOM 1264 C C . LEU A 1 163 ? -3.286 -8.316 8.930 1.00 98.31 163 LEU A C 1
ATOM 1266 O O . LEU A 1 163 ? -2.337 -8.849 8.357 1.00 98.31 163 LEU A O 1
ATOM 1270 N N . GLU A 1 164 ? -4.342 -9.009 9.347 1.00 97.81 164 GLU A N 1
ATOM 1271 C CA . GLU A 1 164 ? -4.445 -10.470 9.240 1.00 97.81 164 GLU A CA 1
ATOM 1272 C C . GLU A 1 164 ? -5.481 -10.918 8.201 1.00 97.81 164 GLU A C 1
ATOM 1274 O O . GLU A 1 164 ? -5.271 -11.909 7.500 1.00 97.81 164 GLU A O 1
ATOM 1279 N N . GLU A 1 165 ? -6.599 -10.200 8.090 1.00 98.38 165 GLU A N 1
ATOM 1280 C CA . GLU A 1 165 ? -7.693 -10.530 7.174 1.00 98.38 165 GLU A CA 1
ATOM 1281 C C . GLU A 1 165 ? -8.480 -9.268 6.806 1.00 98.38 165 GLU A C 1
ATOM 1283 O O . GLU A 1 165 ? -8.649 -8.368 7.625 1.00 98.38 165 GLU A O 1
ATOM 1288 N N . ILE A 1 166 ? -9.001 -9.225 5.582 1.00 98.75 166 ILE A N 1
ATOM 1289 C CA . ILE A 1 166 ? -9.966 -8.220 5.126 1.00 98.75 166 ILE A CA 1
ATOM 1290 C C . ILE A 1 166 ? -11.305 -8.922 4.903 1.00 98.75 166 ILE A C 1
ATOM 1292 O O . ILE A 1 166 ? -11.344 -10.002 4.309 1.00 98.75 166 ILE A O 1
ATOM 1296 N N . LYS A 1 167 ? -12.396 -8.326 5.390 1.00 98.56 167 LYS A N 1
ATOM 1297 C CA . LYS A 1 167 ? -13.752 -8.883 5.328 1.00 98.56 167 LYS A CA 1
ATOM 1298 C C . LYS A 1 167 ? -14.736 -7.887 4.716 1.00 98.56 167 LYS A C 1
ATOM 1300 O O . LYS A 1 167 ? -14.553 -6.674 4.815 1.00 98.56 167 LYS A O 1
ATOM 1305 N N . GLY A 1 168 ? -15.815 -8.432 4.172 1.00 97.81 168 GLY A N 1
ATOM 1306 C CA . GLY A 1 168 ? -17.006 -7.702 3.754 1.00 97.81 168 GLY A CA 1
ATOM 1307 C C . GLY A 1 168 ? -17.861 -8.530 2.796 1.00 97.81 168 GLY A C 1
ATOM 1308 O O . GLY A 1 168 ? -17.483 -9.652 2.442 1.00 97.81 168 GLY A O 1
ATOM 1309 N N . ASP A 1 169 ? -19.013 -7.995 2.401 1.00 96.44 169 ASP A N 1
ATOM 1310 C CA . ASP A 1 169 ? -19.907 -8.607 1.415 1.00 96.44 169 ASP A CA 1
ATOM 1311 C C . ASP A 1 169 ? -19.897 -7.792 0.115 1.00 96.44 169 ASP A C 1
ATOM 1313 O O . ASP A 1 169 ? -20.458 -6.703 0.008 1.00 96.44 169 ASP A O 1
ATOM 1317 N N . GLY A 1 170 ? -19.178 -8.291 -0.891 1.00 96.06 170 GLY A N 1
ATOM 1318 C CA . GLY A 1 170 ? -18.999 -7.617 -2.180 1.00 96.06 170 GLY A CA 1
ATOM 1319 C C . GLY A 1 170 ? -18.011 -6.442 -2.163 1.00 96.06 170 GLY A C 1
ATOM 1320 O O . GLY A 1 170 ? -17.230 -6.323 -3.107 1.00 96.06 170 GLY A O 1
ATOM 1321 N N . LEU A 1 171 ? -17.997 -5.625 -1.108 1.00 97.50 171 LEU A N 1
ATOM 1322 C CA . LEU A 1 171 ? -17.030 -4.550 -0.850 1.00 97.50 171 LEU A CA 1
ATOM 1323 C C . LEU A 1 171 ? -16.339 -4.765 0.502 1.00 97.50 171 LEU A C 1
ATOM 1325 O O . LEU A 1 171 ? -16.804 -5.562 1.311 1.00 97.50 171 LEU A O 1
ATOM 1329 N N . VAL A 1 172 ? -15.224 -4.071 0.740 1.00 98.50 172 VAL A N 1
ATOM 1330 C CA . VAL A 1 172 ? -14.579 -4.043 2.062 1.00 98.50 172 VAL A CA 1
ATOM 1331 C C . VAL A 1 172 ? -15.502 -3.380 3.081 1.00 98.50 172 VAL A C 1
ATOM 1333 O O . VAL A 1 172 ? -16.020 -2.293 2.838 1.00 98.50 172 VAL A O 1
ATOM 1336 N N . GLU A 1 173 ? -15.650 -4.026 4.233 1.00 98.56 173 GLU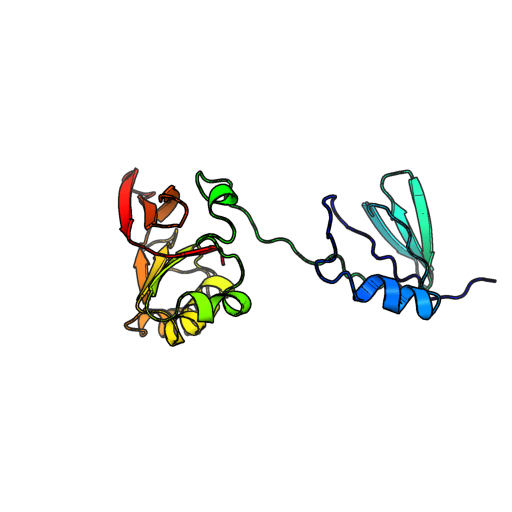 A N 1
ATOM 1337 C CA . GLU A 1 173 ? -16.381 -3.488 5.385 1.00 98.56 173 GLU A CA 1
ATOM 1338 C C . GLU A 1 173 ? -15.519 -3.470 6.651 1.00 98.56 173 GLU A C 1
ATOM 1340 O O . GLU A 1 173 ? -15.737 -2.648 7.543 1.00 98.56 173 GLU A O 1
ATOM 1345 N N . LYS A 1 174 ? -14.550 -4.393 6.759 1.00 98.50 174 LYS A N 1
ATOM 1346 C CA . LYS A 1 174 ? -13.734 -4.562 7.962 1.00 98.50 174 LYS A CA 1
ATOM 1347 C C . LYS A 1 174 ? -12.311 -5.023 7.680 1.00 98.50 174 LYS A C 1
ATOM 1349 O O . LYS A 1 174 ? -12.061 -5.846 6.797 1.00 98.50 174 LYS A O 1
ATOM 1354 N N . ALA A 1 175 ? -11.402 -4.591 8.543 1.00 98.50 175 ALA A N 1
ATOM 1355 C CA . ALA A 1 175 ? -10.029 -5.067 8.639 1.00 98.50 175 ALA A CA 1
ATOM 1356 C C . ALA A 1 175 ? -9.811 -5.771 9.987 1.00 98.50 175 ALA A C 1
ATOM 1358 O O . ALA A 1 175 ? -10.065 -5.198 11.044 1.00 98.50 175 ALA A O 1
ATOM 1359 N N . VAL A 1 176 ? -9.333 -7.016 9.964 1.00 98.56 176 VAL A N 1
ATOM 1360 C CA . VAL A 1 176 ? -8.937 -7.754 11.169 1.00 98.56 176 VAL A CA 1
ATOM 1361 C C . VAL A 1 176 ? -7.467 -7.500 11.436 1.00 98.56 176 VAL A C 1
ATOM 1363 O O . VAL A 1 176 ? -6.606 -7.842 10.621 1.00 98.56 176 VAL A O 1
ATOM 1366 N N . VAL A 1 177 ? -7.181 -6.938 12.600 1.00 98.31 177 VAL A N 1
ATOM 1367 C CA . VAL A 1 177 ? -5.833 -6.581 13.022 1.00 98.31 177 VAL A CA 1
ATOM 1368 C C . VAL A 1 177 ? -5.424 -7.467 14.185 1.00 98.31 177 VAL A C 1
ATOM 1370 O O . VAL A 1 177 ? -6.225 -7.755 15.072 1.00 98.31 177 VAL A O 1
ATOM 1373 N N . LYS A 1 178 ? -4.169 -7.912 14.176 1.00 98.38 178 LYS A N 1
ATOM 1374 C CA . LYS A 1 178 ? -3.582 -8.712 15.245 1.00 98.38 178 LYS A CA 1
ATOM 1375 C C . LYS A 1 178 ? -2.426 -7.959 15.878 1.00 98.38 178 LYS A C 1
ATOM 1377 O O . LYS A 1 178 ? -1.442 -7.655 15.202 1.00 98.38 178 LYS A O 1
ATOM 1382 N N . ASN A 1 179 ? -2.506 -7.752 17.184 1.00 98.19 179 ASN A N 1
ATOM 1383 C CA . ASN A 1 179 ? -1.386 -7.249 17.956 1.00 98.19 179 ASN A CA 1
ATOM 1384 C C . ASN A 1 179 ? -0.320 -8.352 18.093 1.00 98.19 179 ASN A C 1
ATOM 1386 O O . ASN A 1 179 ? -0.592 -9.475 18.527 1.00 98.19 179 ASN A O 1
ATOM 1390 N N . ILE A 1 180 ? 0.912 -8.052 17.692 1.00 97.19 180 ILE A N 1
ATOM 1391 C CA . ILE A 1 180 ? 2.010 -9.024 17.613 1.00 97.19 180 ILE A CA 1
ATOM 1392 C C . ILE A 1 180 ? 2.662 -9.308 18.969 1.00 97.19 180 ILE A C 1
ATOM 1394 O O . ILE A 1 180 ? 3.377 -10.301 19.094 1.00 97.19 180 ILE A O 1
ATOM 1398 N N . LYS A 1 181 ? 2.416 -8.470 19.986 1.00 96.19 181 LYS A N 1
ATOM 1399 C CA . LYS A 1 181 ? 2.967 -8.645 21.336 1.00 96.19 181 LYS A CA 1
ATOM 1400 C C . LYS A 1 181 ? 2.118 -9.565 22.200 1.00 96.19 181 LYS A C 1
ATOM 1402 O O . LYS A 1 181 ? 2.664 -10.431 22.876 1.00 96.19 181 LYS A O 1
ATOM 1407 N N . ASN A 1 182 ? 0.801 -9.371 22.193 1.00 95.81 182 ASN A N 1
ATOM 1408 C CA . ASN A 1 182 ? -0.122 -10.134 23.040 1.00 95.81 182 ASN A CA 1
ATOM 1409 C C . ASN A 1 182 ? -0.969 -11.156 22.252 1.00 95.81 182 ASN A C 1
ATOM 1411 O O . ASN A 1 182 ? -1.595 -12.022 22.858 1.00 95.81 182 ASN A O 1
ATOM 1415 N N . GLY A 1 183 ? -0.967 -11.093 20.915 1.00 96.38 183 GLY A N 1
ATOM 1416 C CA . GLY A 1 183 ? -1.745 -11.976 20.047 1.00 96.38 183 GLY A CA 1
ATOM 1417 C C . GLY A 1 183 ? -3.236 -11.639 19.957 1.00 96.38 183 GLY A C 1
ATOM 1418 O O . GLY A 1 183 ? -3.967 -12.384 19.302 1.00 96.38 183 GLY A O 1
ATOM 1419 N N . GLU A 1 184 ? -3.680 -10.557 20.598 1.00 97.44 184 GLU A N 1
ATOM 1420 C CA . GLU A 1 184 ? -5.063 -10.089 20.585 1.00 97.44 184 GLU A CA 1
ATOM 1421 C C . GLU A 1 184 ? -5.481 -9.669 19.177 1.00 97.44 184 GLU A C 1
ATOM 1423 O O . GLU A 1 184 ? -4.683 -9.119 18.413 1.00 97.44 184 GLU A O 1
ATOM 1428 N N . LYS A 1 185 ? -6.740 -9.947 18.838 1.00 97.81 185 LYS A N 1
ATOM 1429 C CA . LYS A 1 185 ? -7.329 -9.591 17.552 1.00 97.81 185 LYS A CA 1
ATOM 1430 C C . LYS A 1 185 ? -8.459 -8.601 17.756 1.00 97.81 185 LYS A C 1
ATOM 1432 O O . LYS A 1 185 ? -9.296 -8.804 18.633 1.00 97.81 185 LYS A O 1
ATOM 1437 N N . SER A 1 186 ? -8.516 -7.596 16.899 1.00 96.94 186 SER A N 1
ATOM 1438 C CA . SER A 1 186 ? -9.603 -6.625 16.837 1.00 96.94 186 SER A CA 1
ATOM 1439 C C . SER A 1 186 ? -10.107 -6.483 15.403 1.00 96.94 186 SER A C 1
ATOM 1441 O O . SER A 1 186 ? -9.408 -6.810 14.442 1.00 96.94 186 SER A O 1
ATOM 1443 N N . GLU A 1 187 ? -11.349 -6.029 15.260 1.00 97.94 187 GLU A N 1
ATOM 1444 C CA . GLU A 1 187 ? -11.921 -5.653 13.969 1.00 97.94 187 GLU A CA 1
ATOM 1445 C C . GLU A 1 187 ? -12.024 -4.129 13.906 1.00 97.94 187 GLU A C 1
ATOM 1447 O O . GLU A 1 187 ? -12.466 -3.497 14.865 1.00 97.94 187 GLU A O 1
ATOM 1452 N N . LEU A 1 188 ? -11.605 -3.559 12.781 1.00 97.94 188 LEU A N 1
ATOM 1453 C CA . LEU A 1 188 ? -11.751 -2.147 12.455 1.00 97.94 188 LEU A CA 1
ATOM 1454 C C . LEU A 1 188 ? -12.772 -2.024 11.329 1.00 97.94 188 LEU A C 1
ATOM 1456 O O . LEU A 1 188 ? -12.560 -2.598 10.257 1.00 97.94 188 LEU A O 1
ATOM 1460 N N . ASP A 1 189 ? -13.853 -1.285 11.560 1.00 98.38 189 ASP A N 1
ATOM 1461 C CA . ASP A 1 189 ? -14.786 -0.923 10.496 1.00 98.38 189 ASP A CA 1
ATOM 1462 C C . ASP A 1 189 ? -14.089 0.052 9.539 1.00 98.38 189 ASP A C 1
ATOM 1464 O O . ASP A 1 189 ? -13.515 1.058 9.959 1.00 98.38 189 ASP A O 1
ATOM 1468 N N . CYS A 1 190 ? -14.080 -0.274 8.249 1.00 98.31 190 CYS A N 1
ATOM 1469 C CA . CYS A 1 190 ? -13.481 0.568 7.220 1.00 98.31 190 CYS A CA 1
ATOM 1470 C C . CYS A 1 190 ? -14.077 0.244 5.852 1.00 98.31 190 CYS A C 1
ATOM 1472 O O . CYS A 1 190 ? -14.452 -0.888 5.567 1.00 98.31 190 CYS A O 1
ATOM 1474 N N . SER A 1 191 ? -14.143 1.241 4.979 1.00 98.31 191 SER A N 1
ATOM 1475 C CA . SER A 1 191 ? -14.593 1.061 3.596 1.00 98.31 191 SER A CA 1
ATOM 1476 C C . SER A 1 191 ? -13.438 0.764 2.637 1.00 98.31 191 SER A C 1
ATOM 1478 O O . SER A 1 191 ? -13.674 0.375 1.494 1.00 98.31 191 SER A O 1
ATOM 1480 N N . GLY A 1 192 ? -12.187 0.947 3.079 1.00 98.25 192 GLY A N 1
ATOM 1481 C CA . GLY A 1 192 ? -11.004 0.727 2.254 1.00 98.25 192 GLY A CA 1
ATOM 1482 C C . GLY A 1 192 ? -9.761 0.313 3.030 1.00 98.25 192 GLY A C 1
ATOM 1483 O O . GLY A 1 192 ? -9.565 0.721 4.172 1.00 98.25 192 GLY A O 1
ATOM 1484 N N . VAL A 1 193 ? -8.905 -0.472 2.378 1.00 98.56 193 VAL A N 1
ATOM 1485 C CA . VAL A 1 193 ? -7.589 -0.889 2.873 1.00 98.56 193 VAL A CA 1
ATOM 1486 C C . VAL A 1 193 ? -6.533 -0.559 1.823 1.00 98.56 193 VAL A C 1
ATOM 1488 O O . VAL A 1 193 ? -6.577 -1.058 0.697 1.00 98.56 193 VAL A O 1
ATOM 1491 N N . PHE A 1 194 ? -5.569 0.268 2.202 1.00 98.38 194 PHE A N 1
ATOM 1492 C CA . PHE A 1 194 ? -4.487 0.730 1.344 1.00 98.38 194 PHE A CA 1
ATOM 1493 C C . PHE A 1 194 ? -3.168 0.085 1.770 1.00 98.38 194 PHE A C 1
ATOM 1495 O O . PHE A 1 194 ? -2.773 0.192 2.929 1.00 98.38 194 PHE A O 1
ATOM 1502 N N . PHE A 1 195 ? -2.482 -0.572 0.838 1.00 97.38 195 PHE A N 1
ATOM 1503 C CA . PHE A 1 195 ? -1.162 -1.175 1.055 1.00 97.38 195 PHE A CA 1
ATOM 1504 C C . PHE A 1 195 ? -0.081 -0.263 0.473 1.00 97.38 195 PHE A C 1
ATOM 1506 O O . PHE A 1 195 ? 0.063 -0.220 -0.753 1.00 97.38 195 PHE A O 1
ATOM 1513 N N . LEU A 1 196 ? 0.643 0.460 1.338 1.00 91.69 196 LEU A N 1
ATOM 1514 C CA . LEU A 1 196 ? 1.509 1.591 0.971 1.00 91.69 196 LEU A CA 1
ATOM 1515 C C . LEU A 1 196 ? 2.918 1.504 1.584 1.00 91.69 196 LEU A C 1
ATOM 1517 O O . LEU A 1 196 ? 3.086 0.889 2.661 1.00 91.69 196 LEU A O 1
#

Solvent-accessible surface area (backbone atoms only — not comparable to full-atom values): 11284 Å² total; per-residue (Å²): 143,83,92,63,82,48,67,53,73,44,35,65,72,91,72,86,82,70,63,90,52,74,69,55,60,66,53,46,44,76,76,69,54,74,85,65,93,56,41,34,72,49,76,47,81,58,86,66,45,32,41,40,35,30,74,90,68,54,72,45,79,25,78,53,80,59,89,80,63,77,85,77,84,86,77,87,84,45,54,38,52,78,79,27,53,83,31,31,33,45,75,47,58,91,81,48,37,82,83,38,50,69,32,38,31,35,36,43,37,40,36,52,62,24,45,55,44,47,62,56,39,54,78,40,28,55,35,38,40,32,34,22,70,37,57,85,96,52,64,75,28,55,67,71,54,50,53,57,39,71,71,32,94,41,47,46,76,41,52,30,21,44,84,56,36,45,42,60,83,92,37,37,44,31,40,33,36,31,30,73,85,82,66,52,73,50,77,42,79,22,52,30,41,35,54,70

Radius of gyration: 21.66 Å; Cα contacts (8 Å, |Δi|>4): 390; chains: 1; bounding box: 52×35×64 Å

Sequence (196 aa):
MLQHLLILHLQIEGKYCISKAGISISHAEKFGTEFKRGEVKSLEVNGFEKVVKCKKGEEYRAKSVVIATGAEPRKLGIKGEEEFKGKGVSYCATCDADLFTDLDIVVVGNGNSAVEESIYLSKFVNKITMIVIHDEGVMDAEKILQEKAMENEKIDFVWNSVLEEIKGDGLVEKAVVKNIKNGEKSELDCSGVFFL

Nearest PDB structures (foldseek):
  3ish-assembly2_C  TM=9.362E-01  e=1.929E-19  Helicobacter pylori 26695
  4zn0-assembly2_D  TM=8.780E-01  e=3.699E-20  Methanosarcina mazei Go1
  4o5q-assembly1_A  TM=9.251E-01  e=1.510E-19  Escherichia coli K-12
  2a87-assembly1_B  TM=9.283E-01  e=4.106E-18  Mycobacterium tuberculosis
  3f8r-assembly2_D  TM=9.238E-01  e=8.223E-17  Saccharolobus solfataricus